Protein AF-A0A3D0EUX0-F1 (afdb_monomer_lite)

pLDDT: mean 91.21, std 4.75, range [62.69, 96.69]

Foldseek 3Di:
DVVVVVVVVVVVVVVVVVVVVVLVVVLVVLVVQLVVCCVPPNCPDPSNVVSVVVNVVSVVVDDDDPVVVVVVLVVLVVLLVLLVVLVVVLLCQQCVQLVHPPVVCVVQCVVCLLPLVSLVVVLVDPDSSNVRSVVCSVVNNVSSVVQVVSCVVVRHDSVVSVVVSVVVVVVVVVVVVVVVVVCVVCLVVQLVVLVVCCPVPDHSVVSSVD

Sequence (210 aa):
DEEALAAIQAANLEQLRQDSLARFSKIKDLNTKMLRALARGGATSPAYLKHQSEISDELLYIRFAAKHIESMCDSVKALVAEVRTQERNIMDLAVDKAGMPKSRFIKTFPGHEIDPEWIEREMEVRKPYVETLVRIAPDILECQKNLARIQADVGVPLTALREISKKMSTGEAKSRRAKREMTEANLRLVISIAKKYTNRGLQFLDLIQE

Radius of gyration: 26.51 Å; chains: 1; bounding box: 64×35×82 Å

Structure (mmCIF, N/CA/C/O backbone):
data_AF-A0A3D0EUX0-F1
#
_entry.id   AF-A0A3D0EUX0-F1
#
loop_
_atom_site.group_PDB
_atom_site.id
_atom_site.type_symbol
_atom_site.label_atom_id
_atom_site.label_alt_id
_atom_site.label_comp_id
_atom_site.label_asym_id
_atom_site.label_entity_id
_atom_site.label_seq_id
_atom_site.pdbx_PDB_ins_code
_atom_site.Cartn_x
_atom_site.Cartn_y
_atom_site.Cartn_z
_atom_site.occupancy
_atom_site.B_iso_or_equiv
_atom_site.auth_seq_id
_atom_site.auth_comp_id
_atom_site.auth_asym_id
_atom_site.auth_atom_id
_atom_site.pdbx_PDB_model_num
ATOM 1 N N . ASP A 1 1 ? 16.078 8.213 -46.240 1.00 62.69 1 ASP A N 1
ATOM 2 C CA . ASP A 1 1 ? 15.207 7.248 -45.535 1.00 62.69 1 ASP A CA 1
ATOM 3 C C . ASP A 1 1 ? 14.838 7.599 -44.090 1.00 62.69 1 ASP A C 1
ATOM 5 O O . ASP A 1 1 ? 14.232 6.770 -43.422 1.00 62.69 1 ASP A O 1
ATOM 9 N N . GLU A 1 2 ? 15.080 8.822 -43.598 1.00 71.31 2 GLU A N 1
ATOM 10 C CA . GLU A 1 2 ? 14.565 9.248 -42.279 1.00 71.31 2 GLU A CA 1
ATOM 11 C C . GLU A 1 2 ? 13.034 9.376 -42.247 1.00 71.31 2 GLU A C 1
ATOM 13 O O . GLU A 1 2 ? 12.413 8.973 -41.267 1.00 71.31 2 GLU A O 1
ATOM 18 N N . GLU A 1 3 ? 12.404 9.849 -43.329 1.00 77.31 3 GLU A N 1
ATOM 19 C CA . GLU A 1 3 ? 10.937 9.939 -43.423 1.00 77.31 3 GLU A CA 1
ATOM 20 C C . GLU A 1 3 ? 10.257 8.564 -43.373 1.00 77.31 3 GLU A C 1
ATOM 22 O O . GLU A 1 3 ? 9.237 8.400 -42.705 1.00 77.31 3 GLU A O 1
ATOM 27 N N . ALA A 1 4 ? 10.844 7.551 -44.018 1.00 78.31 4 ALA A N 1
ATOM 28 C CA . ALA A 1 4 ? 10.334 6.183 -43.972 1.00 78.31 4 ALA A CA 1
ATOM 29 C C . ALA A 1 4 ? 10.447 5.588 -42.557 1.00 78.31 4 ALA A C 1
ATOM 31 O O . ALA A 1 4 ? 9.516 4.940 -42.078 1.00 78.31 4 ALA A O 1
ATOM 32 N N . LEU A 1 5 ? 11.555 5.854 -41.855 1.00 79.06 5 LEU A N 1
ATOM 33 C CA . LEU A 1 5 ? 11.751 5.417 -40.472 1.00 79.06 5 LEU A CA 1
ATOM 34 C C . LEU A 1 5 ? 10.765 6.108 -39.512 1.00 79.06 5 LEU A C 1
ATOM 36 O O . LEU A 1 5 ? 10.181 5.450 -38.649 1.00 79.06 5 LEU A O 1
ATOM 40 N N . ALA A 1 6 ? 10.541 7.413 -39.692 1.00 82.88 6 ALA A N 1
ATOM 41 C CA . ALA A 1 6 ? 9.581 8.191 -38.912 1.00 82.88 6 ALA A CA 1
ATOM 42 C C . ALA A 1 6 ? 8.138 7.711 -39.137 1.00 82.88 6 ALA A C 1
ATOM 44 O O . ALA A 1 6 ? 7.380 7.558 -38.178 1.00 82.88 6 ALA A O 1
ATOM 45 N N . ALA A 1 7 ? 7.770 7.391 -40.381 1.00 82.75 7 ALA A N 1
ATOM 46 C CA . ALA A 1 7 ? 6.458 6.840 -40.713 1.00 82.75 7 ALA A CA 1
ATOM 47 C C . ALA A 1 7 ? 6.221 5.464 -40.063 1.00 82.75 7 ALA A C 1
ATOM 49 O O . ALA A 1 7 ? 5.149 5.222 -39.508 1.00 82.75 7 ALA A O 1
ATOM 50 N N . ILE A 1 8 ? 7.229 4.581 -40.057 1.00 84.12 8 ILE A N 1
ATOM 51 C CA . ILE A 1 8 ? 7.154 3.271 -39.385 1.00 84.12 8 ILE A CA 1
ATOM 52 C C . ILE A 1 8 ? 7.007 3.440 -37.866 1.00 84.12 8 ILE A C 1
ATOM 54 O O . ILE A 1 8 ? 6.197 2.755 -37.240 1.00 84.12 8 ILE A O 1
ATOM 58 N N . GLN A 1 9 ? 7.756 4.364 -37.257 1.00 83.06 9 GLN A N 1
ATOM 59 C CA . GLN A 1 9 ? 7.634 4.653 -35.825 1.00 83.06 9 GLN A CA 1
ATOM 60 C C . GLN A 1 9 ? 6.249 5.201 -35.465 1.00 83.06 9 GLN A C 1
ATOM 62 O O . GLN A 1 9 ? 5.662 4.757 -34.477 1.00 83.06 9 GLN A O 1
ATOM 67 N N . ALA A 1 10 ? 5.702 6.109 -36.276 1.00 86.06 10 ALA A N 1
ATOM 68 C CA . ALA A 1 10 ? 4.360 6.649 -36.083 1.00 86.06 10 ALA A CA 1
ATOM 69 C C . ALA A 1 10 ? 3.279 5.561 -36.206 1.00 86.06 10 ALA A C 1
ATOM 71 O O . ALA A 1 10 ? 2.385 5.489 -35.364 1.00 86.06 10 ALA A O 1
ATOM 72 N N . ALA A 1 11 ? 3.393 4.673 -37.199 1.00 86.06 11 ALA A N 1
ATOM 73 C CA . ALA A 1 11 ? 2.472 3.553 -37.382 1.00 86.06 11 ALA A CA 1
ATOM 74 C C . ALA A 1 11 ? 2.511 2.570 -36.199 1.00 86.06 11 ALA A C 1
ATOM 76 O O . ALA A 1 11 ? 1.463 2.192 -35.675 1.00 86.06 11 ALA A O 1
ATOM 77 N N . ASN A 1 12 ? 3.708 2.220 -35.717 1.00 86.75 12 ASN A N 1
ATOM 78 C CA . ASN A 1 12 ? 3.871 1.369 -34.535 1.00 86.75 12 ASN A CA 1
ATOM 79 C C . ASN A 1 12 ? 3.273 2.013 -33.277 1.00 86.75 12 ASN A C 1
ATOM 81 O O . ASN A 1 12 ? 2.657 1.327 -32.461 1.00 86.75 12 ASN A O 1
ATOM 85 N N . LEU A 1 13 ? 3.444 3.327 -33.107 1.00 85.69 13 LEU A N 1
ATOM 86 C CA . LEU A 1 13 ? 2.899 4.053 -31.962 1.00 85.69 13 LEU A CA 1
ATOM 87 C C . LEU A 1 13 ? 1.365 4.085 -31.992 1.00 85.69 13 LEU A C 1
ATOM 89 O O . LEU A 1 13 ? 0.731 3.876 -30.957 1.00 85.69 13 LEU A O 1
ATOM 93 N N . GLU A 1 14 ? 0.765 4.291 -33.165 1.00 88.25 14 GLU A N 1
ATOM 94 C CA . GLU A 1 14 ? -0.692 4.260 -33.312 1.00 88.25 14 GLU A CA 1
ATOM 95 C C . GLU A 1 14 ? -1.253 2.851 -33.084 1.00 88.25 14 GLU A C 1
ATOM 97 O O . GLU A 1 14 ? -2.267 2.705 -32.402 1.00 88.25 14 GLU A O 1
ATOM 102 N N . GLN A 1 15 ? -0.566 1.804 -33.552 1.00 88.31 15 GLN A N 1
ATOM 103 C CA . GLN A 1 15 ? -0.963 0.423 -33.272 1.00 88.31 15 GLN A CA 1
ATOM 104 C C . GLN A 1 15 ? -0.908 0.114 -31.768 1.00 88.31 15 GLN A C 1
ATOM 106 O O . GLN A 1 15 ? -1.885 -0.375 -31.200 1.00 88.31 15 GLN A O 1
ATOM 111 N N . LEU A 1 16 ? 0.180 0.491 -31.088 1.00 86.69 16 LEU A N 1
ATOM 112 C CA . LEU A 1 16 ? 0.292 0.353 -29.631 1.00 86.69 16 LEU A CA 1
ATOM 113 C C . LEU A 1 16 ? -0.815 1.114 -28.894 1.00 86.69 16 LEU A C 1
ATOM 115 O O . LEU A 1 16 ? -1.327 0.632 -27.879 1.00 86.69 16 LEU A O 1
ATOM 119 N N . ARG A 1 17 ? -1.202 2.294 -29.393 1.00 88.31 17 ARG A N 1
ATOM 120 C CA . ARG A 1 17 ? -2.302 3.086 -28.836 1.00 88.31 17 ARG A CA 1
ATOM 121 C C . ARG A 1 17 ? -3.632 2.346 -28.966 1.00 88.31 17 ARG A C 1
ATOM 123 O O . ARG A 1 17 ? -4.364 2.255 -27.981 1.00 88.31 17 ARG A O 1
ATOM 130 N N . GLN A 1 18 ? -3.934 1.803 -30.144 1.00 90.31 18 GLN A N 1
ATOM 131 C CA . GLN A 1 18 ? -5.163 1.048 -30.398 1.00 90.31 18 GLN A CA 1
ATOM 132 C C . GLN A 1 18 ? -5.241 -0.217 -29.537 1.00 90.31 18 GLN A C 1
ATOM 134 O O . GLN A 1 18 ? -6.248 -0.426 -28.857 1.00 90.31 18 GLN A O 1
ATOM 139 N N . ASP A 1 19 ? -4.158 -0.992 -29.475 1.00 88.62 19 ASP A N 1
ATOM 140 C CA . ASP A 1 19 ? -4.074 -2.200 -28.649 1.00 88.62 19 ASP A CA 1
ATOM 141 C C . ASP A 1 19 ? -4.254 -1.877 -27.159 1.00 88.62 19 ASP A C 1
ATOM 143 O O . ASP A 1 19 ? -4.990 -2.561 -26.440 1.00 88.62 19 ASP A O 1
ATOM 147 N N . SER A 1 20 ? -3.628 -0.793 -26.690 1.00 87.69 20 SER A N 1
ATOM 148 C CA . SER A 1 20 ? -3.764 -0.334 -25.304 1.00 87.69 20 SER A CA 1
ATOM 149 C C . SER A 1 20 ? -5.204 0.072 -24.989 1.00 87.69 20 SER A C 1
ATOM 151 O O . SER A 1 20 ? -5.745 -0.330 -23.959 1.00 87.69 20 SER A O 1
ATOM 153 N N . LEU A 1 21 ? -5.859 0.828 -25.877 1.00 90.44 21 LEU A N 1
ATOM 154 C CA . LEU A 1 21 ? -7.253 1.249 -25.699 1.00 90.44 21 LEU A CA 1
ATOM 155 C C . LEU A 1 21 ? -8.221 0.061 -25.683 1.00 90.44 21 LEU A C 1
ATOM 157 O O . LEU A 1 21 ? -9.114 0.018 -24.833 1.00 90.44 21 LEU A O 1
ATOM 161 N N . ALA A 1 22 ? -8.025 -0.919 -26.567 1.00 91.50 22 ALA A N 1
ATOM 162 C CA . ALA A 1 22 ? -8.828 -2.139 -26.590 1.00 91.50 22 ALA A CA 1
ATOM 163 C C . ALA A 1 22 ? -8.713 -2.909 -25.264 1.00 91.50 22 ALA A C 1
ATOM 165 O O . ALA A 1 22 ? -9.725 -3.324 -24.687 1.00 91.50 22 ALA A O 1
ATOM 166 N N . ARG A 1 23 ? -7.494 -3.026 -24.721 1.00 91.38 23 ARG A N 1
ATOM 167 C CA . ARG A 1 23 ? -7.259 -3.637 -23.404 1.00 91.38 23 ARG A CA 1
ATOM 168 C C . ARG A 1 23 ? -7.906 -2.848 -22.275 1.00 91.38 23 ARG A C 1
ATOM 170 O O . ARG A 1 23 ? -8.585 -3.446 -21.446 1.00 91.38 23 ARG A O 1
ATOM 177 N N . PHE A 1 24 ? -7.779 -1.521 -22.256 1.00 92.38 24 PHE A N 1
ATOM 178 C CA . PHE A 1 24 ? -8.447 -0.694 -21.245 1.00 92.38 24 PHE A CA 1
ATOM 179 C C . PHE A 1 24 ? -9.974 -0.818 -21.299 1.00 92.38 24 PHE A C 1
ATOM 181 O O . PHE A 1 24 ? -10.613 -0.857 -20.247 1.00 92.38 24 PHE A O 1
ATOM 188 N N . SER A 1 25 ? -10.563 -0.948 -22.492 1.00 94.19 25 SER A N 1
ATOM 189 C CA . SER A 1 25 ? -11.996 -1.232 -22.637 1.00 94.19 25 SER A CA 1
ATOM 190 C C . SER A 1 25 ? -12.361 -2.573 -21.997 1.00 94.19 25 SER A C 1
ATOM 192 O O . SER A 1 25 ? -13.286 -2.640 -21.188 1.00 94.19 25 SER A O 1
ATOM 194 N N . LYS A 1 26 ? -11.587 -3.628 -22.277 1.00 94.25 26 LYS A N 1
ATOM 195 C CA . LYS A 1 26 ? -11.795 -4.952 -21.674 1.00 94.25 26 LYS A CA 1
ATOM 196 C C . LYS A 1 26 ? -11.645 -4.918 -20.150 1.00 94.25 26 LYS A C 1
ATOM 198 O O . LYS A 1 26 ? -12.486 -5.468 -19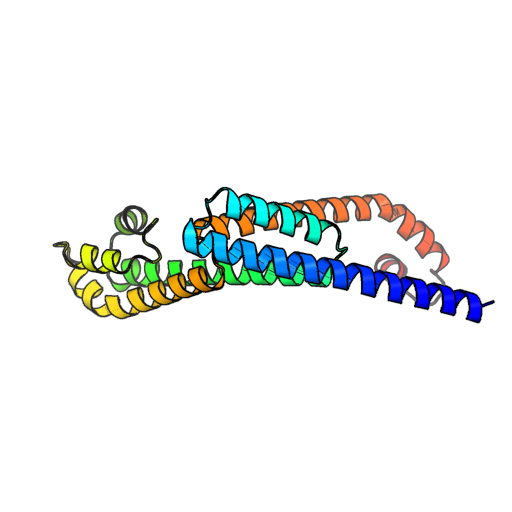.440 1.00 94.25 26 LYS A O 1
ATOM 203 N N . ILE A 1 27 ? -10.619 -4.233 -19.641 1.00 94.75 27 ILE A N 1
ATOM 204 C CA . ILE A 1 27 ? -10.397 -4.034 -18.202 1.00 94.75 27 ILE A CA 1
ATOM 205 C C . ILE A 1 27 ? -11.594 -3.310 -17.574 1.00 94.75 27 ILE A C 1
ATOM 207 O O . ILE A 1 27 ? -12.060 -3.716 -16.513 1.00 94.75 27 ILE A O 1
ATOM 211 N N . LYS A 1 28 ? -12.141 -2.279 -18.228 1.00 94.94 28 LYS A N 1
ATOM 212 C CA . LYS A 1 28 ? -13.322 -1.546 -17.746 1.00 94.94 28 LYS A CA 1
ATOM 213 C C . LYS A 1 28 ? -14.560 -2.444 -17.642 1.00 94.94 28 LYS A C 1
ATOM 215 O O . LYS A 1 28 ? -15.279 -2.385 -16.638 1.00 94.94 28 LYS A O 1
ATOM 220 N N . ASP A 1 29 ? -14.791 -3.302 -18.632 1.00 95.25 29 ASP A N 1
ATOM 221 C CA . ASP A 1 29 ? -15.912 -4.246 -18.625 1.00 95.25 29 ASP A CA 1
ATOM 222 C C . ASP A 1 29 ? -15.761 -5.300 -17.523 1.00 95.25 29 ASP A C 1
ATOM 224 O O . ASP A 1 29 ? -16.713 -5.585 -16.787 1.00 95.25 29 ASP A O 1
ATOM 228 N N . LEU A 1 30 ? -14.554 -5.852 -17.371 1.00 94.81 30 LEU A N 1
ATOM 229 C CA . LEU A 1 30 ? -14.226 -6.791 -16.301 1.00 94.81 30 LEU A CA 1
ATOM 230 C C . LEU A 1 30 ? -14.365 -6.142 -14.922 1.00 94.81 30 LEU A C 1
ATOM 232 O O . LEU A 1 30 ? -14.970 -6.739 -14.036 1.00 94.81 30 LEU A O 1
ATOM 236 N N . ASN A 1 31 ? -13.898 -4.903 -14.752 1.00 92.75 31 ASN A N 1
ATOM 237 C CA . ASN A 1 31 ? -14.023 -4.159 -13.500 1.00 92.75 31 ASN A CA 1
ATOM 238 C C . ASN A 1 31 ? -15.495 -3.925 -13.137 1.00 92.75 31 ASN A C 1
ATOM 240 O O . ASN A 1 31 ? -15.906 -4.130 -12.000 1.00 92.75 31 ASN A O 1
ATOM 244 N N . THR A 1 32 ? -16.334 -3.596 -14.121 1.00 94.31 32 THR A N 1
ATOM 245 C CA . THR A 1 32 ? -17.781 -3.445 -13.903 1.00 94.31 32 THR A CA 1
ATOM 246 C C . THR A 1 32 ? -18.419 -4.756 -13.426 1.00 94.31 32 THR A C 1
ATOM 248 O O . THR A 1 32 ? -19.263 -4.751 -12.527 1.00 94.31 32 THR A O 1
ATOM 251 N N . LYS A 1 33 ? -18.013 -5.903 -13.991 1.00 93.44 33 LYS A N 1
ATOM 252 C CA . LYS A 1 33 ? -18.467 -7.231 -13.538 1.00 93.44 33 LYS A CA 1
ATOM 253 C C . LYS A 1 33 ? -17.932 -7.570 -12.145 1.00 93.44 33 LYS A C 1
ATOM 255 O O . LYS A 1 33 ? -18.691 -8.075 -11.319 1.00 93.44 33 LYS A O 1
ATOM 260 N N . MET A 1 34 ? -16.673 -7.238 -11.868 1.00 91.44 34 MET A N 1
ATOM 261 C CA . MET A 1 34 ? -16.025 -7.432 -10.572 1.00 91.44 34 MET A CA 1
ATOM 262 C C . MET A 1 34 ? -16.740 -6.648 -9.465 1.00 91.44 34 MET A C 1
ATOM 264 O O . MET A 1 34 ? -17.071 -7.229 -8.436 1.00 91.44 34 MET A O 1
ATOM 268 N N . LEU A 1 35 ? -17.081 -5.375 -9.695 1.00 88.19 35 LEU A N 1
ATOM 269 C CA . LEU A 1 35 ? -17.834 -4.549 -8.741 1.00 88.19 35 LEU A CA 1
ATOM 270 C C . LEU A 1 35 ? -19.247 -5.096 -8.479 1.00 88.19 35 LEU A C 1
ATOM 272 O O . LEU A 1 35 ? -19.716 -5.100 -7.342 1.00 88.19 35 LEU A O 1
ATOM 276 N N . ARG A 1 36 ? -19.926 -5.629 -9.504 1.00 90.12 36 ARG A N 1
ATOM 277 C CA . ARG A 1 36 ? -21.226 -6.304 -9.322 1.00 90.12 36 ARG A CA 1
ATOM 278 C C . ARG A 1 36 ? -21.099 -7.596 -8.512 1.00 90.12 36 ARG A C 1
ATOM 280 O O . ARG A 1 36 ? -21.990 -7.900 -7.723 1.00 90.12 36 ARG A O 1
ATOM 287 N N . ALA A 1 37 ? -20.024 -8.358 -8.711 1.00 89.12 37 ALA A N 1
ATOM 288 C CA . ALA A 1 37 ? -19.742 -9.557 -7.925 1.00 89.12 37 ALA A CA 1
ATOM 289 C C . ALA A 1 37 ? -19.423 -9.205 -6.463 1.00 89.12 37 ALA A C 1
ATOM 291 O O . ALA A 1 37 ? -19.953 -9.850 -5.558 1.00 89.12 37 ALA A O 1
ATOM 292 N N . LEU A 1 38 ? -18.657 -8.131 -6.239 1.00 85.50 38 LEU A N 1
ATOM 293 C CA . LEU A 1 38 ? -18.354 -7.591 -4.913 1.00 85.50 38 LEU A CA 1
ATOM 294 C C . LEU A 1 38 ? -19.636 -7.232 -4.150 1.00 85.50 38 LEU A C 1
ATOM 296 O O . LEU A 1 38 ? -19.802 -7.653 -3.010 1.00 85.50 38 LEU A O 1
ATOM 300 N N . ALA A 1 39 ? -20.575 -6.538 -4.798 1.00 84.88 39 ALA A N 1
ATOM 301 C CA . ALA A 1 39 ? -21.843 -6.144 -4.181 1.00 84.88 39 ALA A CA 1
ATOM 302 C C . ALA A 1 39 ? -22.761 -7.331 -3.822 1.00 84.88 39 ALA A C 1
ATOM 304 O O . ALA A 1 39 ? -23.579 -7.214 -2.915 1.00 84.88 39 ALA A O 1
ATOM 305 N N . ARG A 1 40 ? -22.659 -8.466 -4.531 1.00 86.06 40 ARG A N 1
ATOM 306 C CA . ARG A 1 40 ? -23.529 -9.642 -4.317 1.00 86.06 40 ARG A CA 1
ATOM 307 C C . ARG A 1 40 ? -22.952 -10.672 -3.353 1.00 86.06 40 ARG A C 1
ATOM 309 O O . ARG A 1 40 ? -23.705 -11.277 -2.603 1.00 86.06 40 ARG A O 1
ATOM 316 N N . GLY A 1 41 ? -21.649 -10.931 -3.441 1.00 77.38 41 GLY A N 1
ATOM 317 C CA . GLY A 1 41 ? -20.996 -12.050 -2.753 1.00 77.38 41 GLY A CA 1
ATOM 318 C C . GLY A 1 41 ? -19.717 -11.673 -2.012 1.00 77.38 41 GLY A C 1
ATOM 319 O O . GLY A 1 41 ? -19.025 -12.562 -1.522 1.00 77.38 41 GLY A O 1
ATOM 320 N N . GLY A 1 42 ? -19.379 -10.383 -1.945 1.00 78.56 42 GLY A N 1
ATOM 321 C CA . GLY A 1 42 ? -18.173 -9.898 -1.286 1.00 78.56 42 GLY A CA 1
ATOM 322 C C . GLY A 1 42 ? -16.874 -10.241 -2.024 1.00 78.56 42 GLY A C 1
ATOM 323 O O . GLY A 1 42 ? -16.857 -10.859 -3.096 1.00 78.56 42 GLY A O 1
ATOM 324 N N . ALA A 1 43 ? -15.762 -9.824 -1.415 1.00 74.81 43 ALA A N 1
ATOM 325 C CA . ALA A 1 43 ? -14.410 -9.930 -1.971 1.00 74.81 43 ALA A CA 1
ATOM 326 C C . ALA A 1 43 ? -13.850 -11.368 -1.997 1.00 74.81 43 ALA A C 1
ATOM 328 O O . ALA A 1 43 ? -12.783 -11.608 -2.552 1.00 74.81 43 ALA A O 1
ATOM 329 N N . THR A 1 44 ? -14.553 -12.333 -1.401 1.00 79.31 44 THR A N 1
ATOM 330 C CA . THR A 1 44 ? -14.165 -13.754 -1.372 1.00 79.31 44 THR A CA 1
ATOM 331 C C . THR A 1 44 ? -14.960 -14.608 -2.357 1.00 79.31 44 THR A C 1
ATOM 333 O O . THR A 1 44 ? -14.695 -15.803 -2.486 1.00 79.31 44 THR A O 1
ATOM 336 N N . SER A 1 45 ? -15.931 -14.025 -3.070 1.00 87.75 45 SER A N 1
ATOM 337 C CA . SER A 1 45 ? -16.743 -14.783 -4.020 1.00 87.75 45 SER A CA 1
ATOM 338 C C . SER A 1 45 ? -15.897 -15.316 -5.190 1.00 87.75 45 SER A C 1
ATOM 340 O O . SER A 1 45 ? -15.050 -14.589 -5.722 1.00 87.75 45 SER A O 1
ATOM 342 N N . PRO A 1 46 ? -16.147 -16.550 -5.675 1.00 91.19 46 PRO A N 1
ATOM 343 C CA . PRO A 1 46 ? -15.418 -17.103 -6.819 1.00 91.19 46 PRO A CA 1
ATOM 344 C C . PRO A 1 46 ? -15.511 -16.227 -8.075 1.00 91.19 46 PRO A C 1
ATOM 346 O O . PRO A 1 46 ? -14.551 -16.119 -8.832 1.00 91.19 46 PRO A O 1
ATOM 349 N N . ALA A 1 47 ? -16.653 -15.561 -8.281 1.00 90.62 47 ALA A N 1
ATOM 350 C CA . ALA A 1 47 ? -16.850 -14.632 -9.391 1.00 90.62 47 ALA A CA 1
ATOM 351 C C . ALA A 1 47 ? -15.963 -13.380 -9.272 1.00 90.62 47 ALA A C 1
ATOM 353 O O . ALA A 1 47 ? -15.390 -12.948 -10.270 1.00 90.62 47 ALA A O 1
ATOM 354 N N . TYR A 1 48 ? -15.818 -12.823 -8.063 1.00 89.00 48 TYR A N 1
ATOM 355 C CA . TYR A 1 48 ? -14.918 -11.698 -7.812 1.00 89.00 48 TYR A CA 1
ATOM 356 C C . TYR A 1 48 ? -13.462 -12.091 -8.075 1.00 89.00 48 TYR A C 1
ATOM 358 O O . TYR A 1 48 ? -12.788 -11.426 -8.856 1.00 89.00 48 TYR A O 1
ATOM 366 N N . LEU A 1 49 ? -13.008 -13.213 -7.504 1.00 89.12 49 LEU A N 1
ATOM 367 C CA . LEU A 1 49 ? -11.635 -13.704 -7.674 1.00 89.12 49 LEU A CA 1
ATOM 368 C C . LEU A 1 49 ? -11.311 -14.021 -9.139 1.00 89.12 49 LEU A C 1
ATOM 370 O O . LEU A 1 49 ? -10.221 -13.707 -9.614 1.00 89.12 49 LEU A O 1
ATOM 374 N N . LYS A 1 50 ? -12.273 -14.584 -9.882 1.00 93.88 50 LYS A N 1
ATOM 375 C CA . LYS A 1 50 ? -12.127 -14.830 -11.320 1.00 93.88 50 LYS A CA 1
ATOM 376 C C . LYS A 1 50 ? -11.898 -13.528 -12.089 1.00 93.88 50 LYS A C 1
ATOM 378 O O . LYS A 1 50 ? -10.917 -13.424 -12.817 1.00 93.88 50 LYS A O 1
ATOM 383 N N . HIS A 1 51 ? -12.767 -12.532 -11.915 1.00 93.12 51 HIS A N 1
ATOM 384 C CA . HIS A 1 51 ? -12.620 -11.256 -12.620 1.00 93.12 51 HIS A CA 1
ATOM 385 C C . HIS A 1 51 ? -11.382 -10.475 -12.171 1.00 93.12 51 HIS A C 1
ATOM 387 O O . HIS A 1 51 ? -10.736 -9.845 -13.000 1.00 93.12 51 HIS A O 1
ATOM 393 N N . GLN A 1 52 ? -11.006 -10.560 -10.893 1.00 90.62 52 GLN A N 1
ATOM 394 C CA . GLN A 1 52 ? -9.757 -9.996 -10.390 1.00 90.62 52 GLN A CA 1
ATOM 395 C C . GLN A 1 52 ? -8.542 -10.614 -11.099 1.00 90.62 52 GLN A C 1
ATOM 397 O O . GLN A 1 52 ? -7.641 -9.877 -11.502 1.00 90.62 52 GLN A O 1
ATOM 402 N N . SER A 1 53 ? -8.523 -11.939 -11.285 1.00 93.06 53 SER A N 1
ATOM 403 C CA . SER A 1 53 ? -7.458 -12.624 -12.029 1.00 93.06 53 SER A CA 1
ATOM 404 C C . SER A 1 53 ? -7.424 -12.175 -13.489 1.00 93.06 53 SER A C 1
ATOM 406 O O . SER A 1 53 ? -6.373 -11.769 -13.966 1.00 93.06 53 SER A O 1
ATOM 408 N N . GLU A 1 54 ? -8.575 -12.147 -14.168 1.00 94.38 54 GLU A N 1
ATOM 409 C CA . GLU A 1 54 ? -8.674 -11.719 -15.573 1.00 94.38 54 GLU A CA 1
ATOM 410 C C . GLU A 1 54 ? -8.194 -10.268 -15.772 1.00 94.38 54 GLU A C 1
ATOM 412 O O . GLU A 1 54 ? -7.497 -9.970 -16.739 1.00 94.38 54 GLU A O 1
ATOM 417 N N . ILE A 1 55 ? -8.528 -9.356 -14.849 1.00 93.62 55 ILE A N 1
ATOM 418 C CA . ILE A 1 55 ? -8.020 -7.974 -14.868 1.00 93.62 55 ILE A CA 1
ATOM 419 C C . ILE A 1 55 ? -6.509 -7.947 -14.642 1.00 93.62 55 ILE A C 1
ATOM 421 O O . ILE A 1 55 ? -5.803 -7.207 -15.327 1.00 93.62 55 ILE A O 1
ATOM 425 N N . SER A 1 56 ? -6.012 -8.732 -13.685 1.00 91.88 56 SER A N 1
ATOM 426 C CA . SER A 1 56 ? -4.580 -8.793 -13.379 1.00 91.88 56 SER A CA 1
ATOM 427 C C . SER A 1 56 ? -3.784 -9.278 -14.590 1.00 91.88 56 SER A C 1
ATOM 429 O O . SER A 1 56 ? -2.764 -8.679 -14.923 1.00 91.88 56 SER A O 1
ATOM 431 N N . ASP A 1 57 ? -4.287 -10.291 -15.294 1.00 91.81 57 ASP A N 1
ATOM 432 C CA . ASP A 1 57 ? -3.664 -10.821 -16.504 1.00 91.81 57 ASP A CA 1
ATOM 433 C C . ASP A 1 57 ? -3.615 -9.766 -17.616 1.00 91.81 57 ASP A C 1
ATOM 435 O O . ASP A 1 57 ? -2.567 -9.566 -18.227 1.00 91.81 57 ASP A O 1
ATOM 439 N N . GLU A 1 58 ? -4.702 -9.018 -17.840 1.00 91.94 58 GLU A N 1
ATOM 440 C CA . GLU A 1 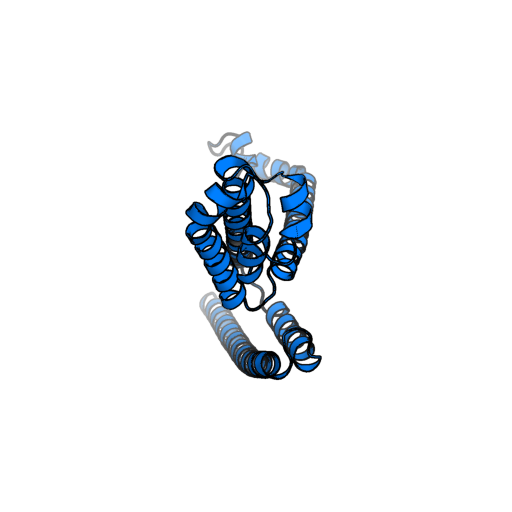58 ? -4.716 -7.922 -18.820 1.00 91.94 58 GLU A CA 1
ATOM 441 C C . GLU A 1 58 ? -3.748 -6.787 -18.462 1.00 91.94 58 GLU A C 1
ATOM 443 O O . GLU A 1 58 ? -3.085 -6.240 -19.347 1.00 91.94 58 GLU A O 1
ATOM 448 N N . LEU A 1 59 ? -3.623 -6.449 -17.175 1.00 89.50 59 LEU A N 1
ATOM 449 C CA . LEU A 1 59 ? -2.677 -5.434 -16.705 1.00 89.50 59 LEU A CA 1
ATOM 450 C C . LEU A 1 59 ? -1.218 -5.869 -16.891 1.00 89.50 59 LEU A C 1
ATOM 452 O O . LEU A 1 59 ? -0.378 -5.021 -17.187 1.00 89.50 59 LEU A O 1
ATOM 456 N N . LEU A 1 60 ? -0.905 -7.164 -16.772 1.00 87.56 60 LEU A N 1
ATOM 457 C CA . LEU A 1 60 ? 0.455 -7.688 -16.965 1.00 87.56 60 LEU A CA 1
ATOM 458 C C . LEU A 1 60 ? 0.949 -7.585 -18.414 1.00 87.56 60 LEU A C 1
ATOM 460 O O . LEU A 1 60 ? 2.158 -7.536 -18.642 1.00 87.56 60 LEU A O 1
ATOM 464 N N . TYR A 1 61 ? 0.044 -7.506 -19.392 1.00 86.38 61 TYR A N 1
ATOM 465 C CA . TYR A 1 61 ? 0.421 -7.233 -20.782 1.00 86.38 61 TYR A CA 1
ATOM 466 C C . TYR A 1 61 ? 0.851 -5.782 -21.013 1.00 86.38 61 TYR A C 1
ATOM 468 O O . TYR A 1 61 ? 1.536 -5.494 -21.997 1.00 86.38 61 TYR A O 1
ATOM 476 N N . ILE A 1 62 ? 0.455 -4.859 -20.136 1.00 85.81 62 ILE A N 1
ATOM 477 C CA . ILE A 1 62 ? 0.798 -3.448 -20.266 1.00 85.81 62 ILE A CA 1
ATOM 478 C C . ILE A 1 62 ? 2.174 -3.222 -19.640 1.00 85.81 62 ILE A C 1
ATOM 480 O O . ILE A 1 62 ? 2.381 -3.367 -18.435 1.00 85.81 62 ILE A O 1
ATOM 484 N N . ARG A 1 63 ? 3.140 -2.807 -20.463 1.00 85.56 63 ARG A N 1
ATOM 485 C CA . ARG A 1 63 ? 4.468 -2.421 -19.981 1.00 85.56 63 ARG A CA 1
ATOM 486 C C . ARG A 1 63 ? 4.429 -1.004 -19.415 1.00 85.56 63 ARG A C 1
ATOM 488 O O . ARG A 1 63 ? 4.692 -0.033 -20.120 1.00 85.56 63 ARG A O 1
ATOM 495 N N . PHE A 1 64 ? 4.121 -0.886 -18.129 1.00 86.56 64 PHE A N 1
ATOM 496 C CA . PHE A 1 64 ? 4.161 0.399 -17.436 1.00 86.56 64 PHE A CA 1
ATOM 497 C C . PHE A 1 64 ? 5.588 0.954 -17.347 1.00 86.56 64 PHE A C 1
ATOM 499 O O . PHE A 1 64 ? 6.555 0.220 -17.122 1.00 86.56 64 PHE A O 1
ATOM 506 N N . ALA A 1 65 ? 5.719 2.276 -17.482 1.00 89.44 65 ALA A N 1
ATOM 507 C CA . ALA A 1 65 ? 6.968 2.955 -17.164 1.00 89.44 65 ALA A CA 1
ATOM 508 C C . ALA A 1 65 ? 7.261 2.829 -15.661 1.00 89.44 65 ALA A C 1
ATOM 510 O O . ALA A 1 65 ? 6.348 2.929 -14.838 1.00 89.44 65 ALA A O 1
ATOM 511 N N . ALA A 1 66 ? 8.538 2.669 -15.297 1.00 88.38 66 ALA A N 1
ATOM 512 C CA . ALA A 1 66 ? 8.959 2.462 -13.908 1.00 88.38 66 ALA A CA 1
ATOM 513 C C . ALA A 1 66 ? 8.409 3.534 -12.951 1.00 88.38 66 ALA A C 1
ATOM 515 O O . ALA A 1 66 ? 7.884 3.199 -11.896 1.00 88.38 66 ALA A O 1
ATOM 516 N N . LYS A 1 67 ? 8.409 4.804 -13.379 1.00 90.81 67 LYS A N 1
ATOM 517 C CA . LYS A 1 67 ? 7.870 5.933 -12.607 1.00 90.81 67 LYS A CA 1
ATOM 518 C C . LYS A 1 67 ? 6.391 5.762 -12.231 1.00 90.81 67 LYS A C 1
ATOM 520 O O . LYS A 1 67 ? 5.983 6.167 -11.148 1.00 90.81 67 LYS A O 1
ATOM 525 N N . HIS A 1 68 ? 5.581 5.168 -13.110 1.00 91.00 68 HIS A N 1
ATOM 526 C CA . HIS A 1 68 ? 4.169 4.911 -12.814 1.00 91.00 68 HIS A CA 1
ATOM 527 C C . HIS A 1 68 ? 4.009 3.770 -11.810 1.00 91.00 68 HIS A C 1
ATOM 529 O O . HIS A 1 68 ? 3.209 3.895 -10.889 1.00 91.00 68 HIS A O 1
ATOM 535 N N . ILE A 1 69 ? 4.805 2.704 -11.942 1.00 90.06 69 ILE A N 1
ATOM 536 C CA . ILE A 1 69 ? 4.815 1.591 -10.983 1.00 90.06 69 ILE A CA 1
ATOM 537 C C . ILE A 1 69 ? 5.207 2.104 -9.592 1.00 90.06 69 ILE A C 1
ATOM 539 O O . ILE A 1 69 ? 4.498 1.848 -8.626 1.00 90.06 69 ILE A O 1
ATOM 543 N N . GLU A 1 70 ? 6.289 2.880 -9.502 1.00 90.62 70 GLU A N 1
ATOM 544 C CA . GLU A 1 70 ? 6.762 3.486 -8.251 1.00 90.62 70 GLU A CA 1
ATOM 545 C C . GLU A 1 70 ? 5.683 4.378 -7.618 1.00 90.62 70 GLU A C 1
ATOM 547 O O . GLU A 1 70 ? 5.346 4.198 -6.451 1.00 90.62 70 GLU A O 1
ATOM 552 N N . SER A 1 71 ? 5.047 5.254 -8.404 1.00 94.12 71 SER A N 1
ATOM 553 C CA . SER A 1 71 ? 3.961 6.118 -7.922 1.00 94.12 71 SER A CA 1
ATOM 554 C C . SER A 1 71 ? 2.746 5.337 -7.406 1.00 94.12 71 SER A C 1
ATOM 556 O O . SER A 1 71 ? 2.138 5.731 -6.406 1.00 94.12 71 SER A O 1
ATOM 558 N N . MET A 1 72 ? 2.367 4.243 -8.074 1.00 91.56 72 MET A N 1
ATOM 559 C CA . MET A 1 72 ? 1.282 3.371 -7.613 1.00 91.56 72 MET A CA 1
ATOM 560 C C . MET A 1 72 ? 1.659 2.681 -6.299 1.00 91.56 72 MET A C 1
ATOM 562 O O . MET A 1 72 ? 0.857 2.655 -5.364 1.00 91.56 72 MET A O 1
ATOM 566 N N . CYS A 1 73 ? 2.889 2.174 -6.194 1.00 92.19 73 CYS A N 1
ATOM 567 C CA . CYS A 1 73 ? 3.378 1.561 -4.967 1.00 92.19 73 CYS A CA 1
ATOM 568 C C . CYS A 1 73 ? 3.418 2.551 -3.798 1.00 92.19 73 CYS A C 1
ATOM 570 O O . CYS A 1 73 ? 3.016 2.210 -2.684 1.00 92.19 73 CYS A O 1
ATOM 572 N N . ASP A 1 74 ? 3.871 3.779 -4.036 1.00 94.00 74 ASP A N 1
ATOM 573 C CA . ASP A 1 74 ? 3.952 4.811 -3.003 1.00 94.00 74 ASP A CA 1
ATOM 574 C C . ASP A 1 74 ? 2.565 5.245 -2.522 1.00 94.00 74 ASP A C 1
ATOM 576 O O . ASP A 1 74 ? 2.373 5.448 -1.324 1.00 94.00 74 ASP A O 1
ATOM 580 N N . SER A 1 75 ? 1.568 5.255 -3.410 1.00 93.88 75 SER A N 1
ATOM 581 C CA . SER A 1 75 ? 0.166 5.478 -3.034 1.00 93.88 75 SER A CA 1
ATOM 582 C C . SER A 1 75 ? -0.335 4.399 -2.064 1.00 93.88 75 SER A C 1
ATOM 584 O O . SER A 1 75 ? -0.926 4.708 -1.029 1.00 93.88 75 SER A O 1
ATOM 586 N N . VAL A 1 76 ? -0.033 3.123 -2.334 1.00 92.88 76 VAL A N 1
ATOM 587 C CA . VAL A 1 76 ? -0.383 2.014 -1.426 1.00 92.88 76 VAL A CA 1
ATOM 588 C C . VAL A 1 76 ? 0.364 2.128 -0.092 1.00 92.88 76 VAL A C 1
ATOM 590 O O . VAL A 1 76 ? -0.226 1.898 0.965 1.00 92.88 76 VAL A O 1
ATOM 593 N N . LYS A 1 77 ? 1.650 2.507 -0.100 1.00 94.31 77 LYS A N 1
ATOM 594 C CA . LYS A 1 77 ? 2.422 2.734 1.137 1.00 94.31 77 LYS A CA 1
ATOM 595 C C . LYS A 1 77 ? 1.838 3.874 1.965 1.00 94.31 77 LYS A C 1
ATOM 597 O O . LYS A 1 77 ? 1.752 3.725 3.181 1.00 94.31 77 LYS A O 1
ATOM 602 N N . ALA A 1 78 ? 1.422 4.966 1.325 1.00 95.69 78 ALA A N 1
ATOM 603 C CA . ALA A 1 78 ? 0.810 6.109 1.992 1.00 95.69 78 ALA A CA 1
ATOM 604 C C . ALA A 1 78 ? -0.492 5.711 2.700 1.00 95.69 78 ALA A C 1
ATOM 606 O O . ALA A 1 78 ? -0.665 6.029 3.873 1.00 95.69 78 ALA A O 1
ATOM 607 N N . LEU A 1 79 ? -1.349 4.919 2.046 1.00 94.81 79 LEU A N 1
ATOM 608 C CA . LEU A 1 79 ? -2.570 4.390 2.665 1.00 94.81 79 LEU A CA 1
ATOM 609 C C . LEU A 1 79 ? -2.268 3.524 3.897 1.00 94.81 79 LEU A C 1
ATOM 611 O O . LEU A 1 79 ? -2.889 3.692 4.943 1.00 94.81 79 LEU A O 1
ATOM 615 N N . VAL A 1 80 ? -1.284 2.623 3.814 1.00 95.81 80 VAL A N 1
ATOM 616 C CA . VAL A 1 80 ? -0.887 1.791 4.968 1.00 95.81 80 VAL A CA 1
ATOM 617 C C . VAL A 1 80 ? -0.257 2.625 6.084 1.00 95.81 80 VAL A C 1
ATOM 619 O O . VAL A 1 80 ? -0.451 2.322 7.262 1.00 95.81 80 VAL A O 1
ATOM 622 N N . ALA A 1 81 ? 0.501 3.666 5.739 1.00 96.06 81 ALA A N 1
ATOM 623 C CA . ALA A 1 81 ? 1.062 4.593 6.712 1.00 96.06 81 ALA A CA 1
ATOM 624 C C . ALA A 1 81 ? -0.045 5.355 7.450 1.00 96.06 81 ALA A C 1
ATOM 626 O O . ALA A 1 81 ? 0.015 5.446 8.674 1.00 96.06 81 ALA A O 1
ATOM 627 N N . GLU A 1 82 ? -1.071 5.810 6.730 1.00 95.81 82 GLU A N 1
ATOM 628 C CA . GLU A 1 82 ? -2.236 6.480 7.306 1.00 95.81 82 GLU A CA 1
ATOM 629 C C . GLU A 1 82 ? -3.000 5.557 8.261 1.00 95.81 82 GLU A C 1
ATOM 631 O O . GLU A 1 82 ? -3.236 5.927 9.409 1.00 95.81 82 GLU A O 1
ATOM 636 N N . VAL A 1 83 ? -3.274 4.312 7.852 1.00 95.44 83 VAL A N 1
ATOM 637 C CA . VAL A 1 83 ? -3.895 3.294 8.722 1.00 95.44 83 VAL A CA 1
ATOM 638 C C . VAL A 1 83 ? -3.107 3.126 10.023 1.00 95.44 83 VAL A C 1
ATOM 640 O O . VAL A 1 83 ? -3.675 3.195 11.111 1.00 95.44 83 VAL A O 1
ATOM 643 N N . ARG A 1 84 ? -1.779 2.988 9.934 1.00 95.19 84 ARG A N 1
ATOM 644 C CA . ARG A 1 84 ? -0.918 2.868 11.121 1.00 95.19 84 ARG A CA 1
ATOM 645 C C . ARG A 1 84 ? -0.913 4.126 11.985 1.00 95.19 84 ARG A C 1
ATOM 647 O O . ARG A 1 84 ? -0.692 4.025 13.187 1.00 95.19 84 ARG A O 1
ATOM 654 N N . THR A 1 85 ? -1.060 5.305 11.391 1.00 96.56 85 THR A N 1
ATOM 655 C CA . THR A 1 85 ? -1.151 6.567 12.135 1.00 96.56 85 THR A CA 1
ATOM 656 C C . THR A 1 85 ? -2.446 6.623 12.932 1.00 96.56 85 THR A C 1
ATOM 658 O O . THR A 1 85 ? -2.388 6.890 14.127 1.00 96.56 85 THR A O 1
ATOM 661 N N . GLN A 1 86 ? -3.582 6.272 12.327 1.00 95.69 86 GLN A N 1
ATOM 662 C CA . GLN A 1 86 ? -4.865 6.205 13.033 1.00 95.69 86 GLN A CA 1
ATOM 663 C C . GLN A 1 86 ? -4.841 5.159 14.163 1.00 95.69 86 GLN A C 1
ATOM 665 O O . GLN A 1 86 ? -5.269 5.447 15.275 1.00 95.69 86 GLN A O 1
ATOM 670 N N . GLU A 1 87 ? -4.259 3.977 13.932 1.00 94.38 87 GLU A N 1
ATOM 671 C CA . GLU A 1 87 ? -4.081 2.951 14.975 1.00 94.38 87 GLU A CA 1
ATOM 672 C C . GLU A 1 87 ? -3.233 3.438 16.156 1.00 94.38 87 GLU A C 1
ATOM 674 O O . GLU A 1 87 ? -3.578 3.181 17.310 1.00 94.38 87 GLU A O 1
ATOM 679 N N . ARG A 1 88 ? -2.125 4.144 15.879 1.00 95.50 88 ARG A N 1
ATOM 680 C CA . ARG A 1 88 ? -1.290 4.742 16.930 1.00 95.50 88 ARG A CA 1
ATOM 681 C C . ARG A 1 88 ? -2.053 5.812 17.696 1.00 95.50 88 ARG A C 1
ATOM 683 O O . ARG A 1 88 ? -2.040 5.774 18.915 1.00 95.50 88 ARG A O 1
ATOM 690 N N . ASN A 1 89 ? -2.781 6.688 17.008 1.00 96.31 89 ASN A N 1
ATOM 691 C CA . ASN A 1 89 ? -3.593 7.708 17.666 1.00 96.31 89 ASN A CA 1
ATOM 692 C C . ASN A 1 89 ? -4.629 7.073 18.605 1.00 96.31 89 ASN A C 1
ATOM 694 O O . ASN A 1 89 ? -4.755 7.501 19.748 1.00 96.31 89 ASN A O 1
ATOM 698 N N . ILE A 1 90 ? -5.325 6.017 18.168 1.00 95.56 90 ILE A N 1
ATOM 699 C CA . ILE A 1 90 ? -6.275 5.286 19.021 1.00 95.56 90 ILE A CA 1
ATOM 700 C C . ILE A 1 90 ? -5.563 4.675 20.232 1.00 95.56 90 ILE A C 1
ATOM 702 O O . ILE A 1 90 ? -6.068 4.760 21.352 1.00 95.56 90 ILE A O 1
ATOM 706 N N . MET A 1 91 ? -4.388 4.081 20.022 1.00 95.19 91 MET A N 1
ATOM 707 C CA . MET A 1 91 ? -3.589 3.516 21.103 1.00 95.19 91 MET A CA 1
ATOM 708 C C . MET A 1 91 ? -3.151 4.586 22.112 1.00 95.19 91 MET A C 1
ATOM 710 O O . MET A 1 91 ? -3.316 4.367 23.308 1.00 95.19 91 MET A O 1
ATOM 714 N N . ASP A 1 92 ? -2.654 5.735 21.660 1.00 96.00 92 ASP A N 1
ATOM 715 C CA . ASP A 1 92 ? -2.204 6.837 22.519 1.00 96.00 92 ASP A CA 1
ATOM 716 C C . ASP A 1 92 ? -3.388 7.441 23.300 1.00 96.00 92 ASP A C 1
ATOM 718 O O . ASP A 1 92 ? -3.287 7.732 24.493 1.00 96.00 92 ASP A O 1
ATOM 722 N N . LEU A 1 93 ? -4.556 7.576 22.660 1.00 94.88 93 LEU A N 1
ATOM 723 C CA . LEU A 1 93 ? -5.793 8.001 23.320 1.00 94.88 93 LEU A CA 1
ATOM 724 C C . LEU A 1 93 ? -6.203 7.001 24.414 1.00 94.88 93 LEU A C 1
ATOM 726 O O . LEU A 1 93 ? -6.384 7.384 25.570 1.00 94.88 93 LEU A O 1
ATOM 730 N N . ALA A 1 94 ? -6.314 5.714 24.084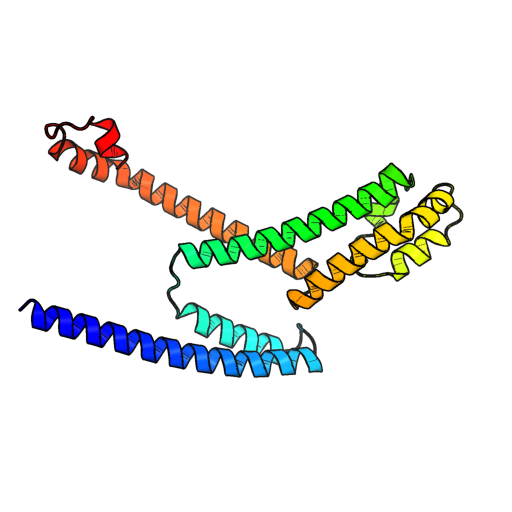 1.00 93.44 94 ALA A N 1
ATOM 731 C CA . ALA A 1 94 ? -6.793 4.702 25.021 1.00 93.44 94 ALA A CA 1
ATOM 732 C C . ALA A 1 94 ? -5.789 4.415 26.153 1.00 93.44 94 ALA A C 1
ATOM 734 O O . ALA A 1 94 ? -6.167 4.361 27.325 1.00 93.44 94 ALA A O 1
ATOM 735 N N . VAL A 1 95 ? -4.513 4.219 25.821 1.00 94.81 95 VAL A N 1
ATOM 736 C CA . VAL A 1 95 ? -3.476 3.778 26.764 1.00 94.81 95 VAL A CA 1
ATOM 737 C C . VAL A 1 95 ? -2.889 4.956 27.525 1.00 94.81 95 VAL A C 1
ATOM 739 O O . VAL A 1 95 ? -2.933 4.954 28.754 1.00 94.81 95 VAL A O 1
ATOM 742 N N . ASP A 1 96 ? -2.380 5.967 26.821 1.00 93.12 96 ASP A N 1
ATOM 743 C CA . ASP A 1 96 ? -1.610 7.035 27.459 1.00 93.12 96 ASP A CA 1
ATOM 744 C C . ASP A 1 96 ? -2.516 8.118 28.053 1.00 93.12 96 ASP A C 1
ATOM 746 O O . ASP A 1 96 ? -2.272 8.571 29.171 1.00 93.12 96 ASP A O 1
ATOM 750 N N . LYS A 1 97 ? -3.594 8.511 27.355 1.00 92.50 97 LYS A N 1
ATOM 751 C CA . LYS A 1 97 ? -4.517 9.541 27.869 1.00 92.50 97 LYS A CA 1
ATOM 752 C C . LYS A 1 97 ? -5.576 8.990 28.821 1.00 92.50 97 LYS A C 1
ATOM 754 O O . LYS A 1 97 ? -5.801 9.591 29.868 1.00 92.50 97 LYS A O 1
ATOM 759 N N . ALA A 1 98 ? -6.238 7.878 28.487 1.00 91.75 98 ALA A N 1
ATOM 760 C CA . ALA A 1 98 ? -7.246 7.284 29.374 1.00 91.75 98 ALA A CA 1
ATOM 761 C C . ALA A 1 98 ? -6.657 6.388 30.474 1.00 91.75 98 ALA A C 1
ATOM 763 O O . ALA A 1 98 ? -7.331 6.146 31.475 1.00 91.75 98 ALA A O 1
ATOM 764 N N . GLY A 1 99 ? -5.416 5.915 30.336 1.00 91.88 99 GLY A N 1
ATOM 765 C CA . GLY A 1 99 ? -4.796 5.017 31.312 1.00 91.88 99 GLY A CA 1
ATOM 766 C C . GLY A 1 99 ? -5.240 3.558 31.172 1.00 91.88 99 GLY A C 1
ATOM 767 O O . GLY A 1 99 ? -5.150 2.784 32.131 1.00 91.88 99 GLY A O 1
ATOM 768 N N . MET A 1 100 ? -5.750 3.151 30.003 1.00 92.56 100 MET A N 1
ATOM 769 C CA . MET A 1 100 ? -6.053 1.746 29.733 1.00 92.56 100 MET A CA 1
ATOM 770 C C . MET A 1 100 ? -4.754 0.920 29.753 1.00 92.56 100 MET A C 1
ATOM 772 O O . MET A 1 100 ? -3.783 1.272 29.085 1.00 92.56 100 MET A O 1
ATOM 776 N N . PRO A 1 101 ? -4.708 -0.238 30.437 1.00 94.31 101 PRO A N 1
ATOM 777 C CA . PRO A 1 101 ? -3.545 -1.112 30.365 1.00 94.31 101 PRO A CA 1
ATOM 778 C C . PRO A 1 101 ? -3.255 -1.552 28.924 1.00 94.31 101 PRO A C 1
ATOM 780 O O . PRO A 1 101 ? -4.100 -2.173 28.275 1.00 94.31 101 PRO A O 1
ATOM 783 N N . LYS A 1 102 ? -2.025 -1.326 28.450 1.00 94.00 102 LYS A N 1
ATOM 784 C CA . LYS A 1 102 ? -1.576 -1.712 27.099 1.00 94.00 102 LYS A CA 1
ATOM 785 C C . LYS A 1 102 ? -1.840 -3.186 26.761 1.00 94.00 102 LYS A C 1
ATOM 787 O O . LYS A 1 102 ? -2.169 -3.514 25.626 1.00 94.00 102 LYS A O 1
ATOM 792 N N . SER A 1 103 ? -1.740 -4.083 27.744 1.00 94.31 103 SER A N 1
ATOM 793 C CA . SER A 1 103 ? -2.044 -5.512 27.575 1.00 94.31 103 SER A CA 1
ATOM 794 C C . SER A 1 103 ? -3.510 -5.778 27.226 1.00 94.31 103 SER A C 1
ATOM 796 O O . SER A 1 103 ? -3.799 -6.677 26.438 1.00 94.31 103 SER A O 1
ATOM 798 N N . ARG A 1 104 ? -4.439 -4.989 27.779 1.00 92.38 104 ARG A N 1
ATOM 799 C CA . ARG A 1 104 ? -5.866 -5.072 27.462 1.00 92.38 104 ARG A CA 1
ATOM 800 C C . ARG A 1 104 ? -6.140 -4.540 26.062 1.00 92.38 104 ARG A C 1
ATOM 802 O O . ARG A 1 104 ? -6.832 -5.215 25.305 1.00 92.38 104 ARG A O 1
ATOM 809 N N . PHE A 1 105 ? -5.541 -3.405 25.705 1.00 93.81 105 PHE A N 1
ATOM 810 C CA . PHE A 1 105 ? -5.658 -2.833 24.364 1.00 93.81 105 PHE A CA 1
ATOM 811 C C . PHE A 1 105 ? -5.206 -3.829 23.286 1.00 93.81 105 PHE A C 1
ATOM 813 O O . PHE A 1 105 ? -5.979 -4.178 22.402 1.00 93.81 105 PHE A O 1
ATOM 820 N N . ILE A 1 106 ? -4.002 -4.399 23.422 1.00 93.31 106 ILE A N 1
ATOM 821 C CA . ILE A 1 106 ? -3.456 -5.384 22.466 1.00 93.31 106 ILE A CA 1
ATOM 822 C C . ILE A 1 106 ? -4.335 -6.641 22.356 1.00 93.31 106 ILE A C 1
ATOM 824 O O . ILE A 1 106 ? -4.363 -7.277 21.307 1.00 93.31 106 ILE A O 1
ATOM 828 N N . LYS A 1 107 ? -5.054 -7.014 23.419 1.00 93.25 107 LYS A N 1
ATOM 829 C CA . LYS A 1 107 ? -5.932 -8.190 23.417 1.00 93.25 107 LYS A CA 1
ATOM 830 C C . LYS A 1 107 ? -7.306 -7.922 22.795 1.00 93.25 107 LYS A C 1
ATOM 832 O O . LYS A 1 107 ? -7.921 -8.862 22.306 1.00 93.25 107 LYS A O 1
ATOM 837 N N . THR A 1 108 ? -7.804 -6.690 22.872 1.00 91.88 108 THR A N 1
ATOM 838 C CA . THR A 1 108 ? -9.208 -6.361 22.558 1.00 91.88 108 THR A CA 1
ATOM 839 C C . THR A 1 108 ? -9.380 -5.532 21.293 1.00 91.88 108 THR A C 1
ATOM 841 O O . THR A 1 108 ? -10.424 -5.632 20.670 1.00 91.88 108 THR A O 1
ATOM 844 N N . PHE A 1 109 ? -8.391 -4.721 20.913 1.00 91.94 109 PHE A N 1
ATOM 845 C CA . PHE A 1 109 ? -8.490 -3.820 19.766 1.00 91.94 109 PHE A CA 1
ATOM 846 C C . PHE A 1 109 ? -8.260 -4.500 18.400 1.00 91.94 109 PHE A C 1
ATOM 848 O O . PHE A 1 109 ? -8.996 -4.193 17.462 1.00 91.94 109 PHE A O 1
ATOM 855 N N . PRO A 1 110 ? -7.287 -5.424 18.223 1.00 90.94 110 PRO A N 1
ATOM 856 C CA . PRO A 1 110 ? -7.091 -6.078 16.928 1.00 90.94 110 PRO A CA 1
ATOM 857 C C . PRO A 1 110 ? -8.339 -6.847 16.471 1.00 90.94 110 PRO A C 1
ATOM 859 O O . PRO A 1 110 ? -8.865 -7.664 17.223 1.00 90.94 110 PRO A O 1
ATOM 862 N N . GLY A 1 111 ? -8.790 -6.614 15.235 1.00 87.50 111 GLY A N 1
ATOM 863 C CA . GLY A 1 111 ? -10.039 -7.161 14.691 1.00 87.50 111 GLY A CA 1
ATOM 864 C C . GLY A 1 111 ? -11.242 -6.223 14.836 1.00 87.50 111 GLY A C 1
ATOM 865 O O . GLY A 1 111 ? -12.264 -6.452 14.194 1.00 87.50 111 GLY A O 1
ATOM 866 N N . HIS A 1 112 ? -11.107 -5.158 15.629 1.00 91.69 112 HIS A N 1
ATOM 867 C CA . HIS A 1 112 ? -12.137 -4.156 15.896 1.00 91.69 112 HIS A CA 1
ATOM 868 C C . HIS A 1 112 ? -11.726 -2.750 15.418 1.00 91.69 112 HIS A C 1
ATOM 870 O O . HIS A 1 112 ? -12.240 -1.738 15.893 1.00 91.69 112 HIS A O 1
ATOM 876 N N . GLU A 1 113 ? -10.807 -2.658 14.450 1.00 89.62 113 GLU A N 1
ATOM 877 C CA . GLU A 1 113 ? -10.257 -1.377 13.979 1.00 89.62 113 GLU A CA 1
ATOM 878 C C . GLU A 1 113 ? -11.316 -0.423 13.396 1.00 89.62 113 GLU A C 1
ATOM 880 O O . GLU A 1 113 ? -11.139 0.792 13.422 1.00 89.62 113 GLU A O 1
ATOM 885 N N . ILE A 1 114 ? -12.415 -0.972 12.879 1.00 92.19 114 ILE A N 1
ATOM 886 C CA . ILE A 1 114 ? -13.537 -0.232 12.280 1.00 92.19 114 ILE A CA 1
ATOM 887 C C . ILE A 1 114 ? -14.852 -0.433 13.042 1.00 92.19 114 ILE 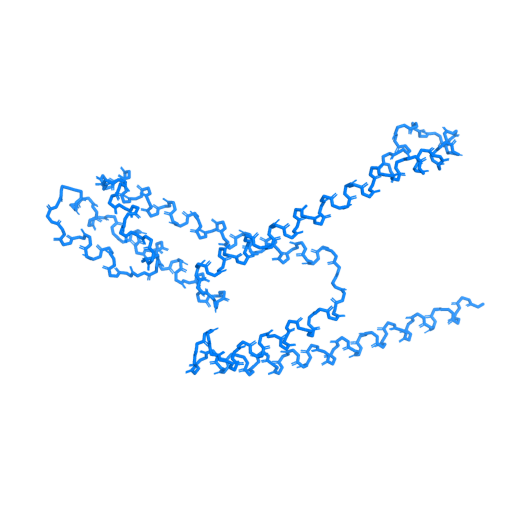A C 1
ATOM 889 O O . ILE A 1 114 ? -15.896 0.010 12.572 1.00 92.19 114 ILE A O 1
ATOM 893 N N . ASP A 1 115 ? -14.816 -1.158 14.161 1.00 91.94 115 ASP A N 1
ATOM 894 C CA . ASP A 1 115 ? -15.999 -1.538 14.927 1.00 91.94 115 ASP A CA 1
ATOM 895 C C . ASP A 1 115 ? -16.303 -0.467 15.992 1.00 91.94 115 ASP A C 1
ATOM 897 O O . ASP A 1 115 ? -15.587 -0.402 17.000 1.00 91.94 115 ASP A O 1
ATOM 901 N N . PRO A 1 116 ? -17.338 0.375 15.802 1.00 89.81 116 PRO A N 1
ATOM 902 C CA . PRO A 1 116 ? -17.688 1.406 16.775 1.00 89.81 116 PRO A CA 1
ATOM 903 C C . PRO A 1 116 ? -18.202 0.813 18.094 1.00 89.81 116 PRO A C 1
ATOM 905 O O . PRO A 1 116 ? -18.099 1.463 19.127 1.00 89.81 116 PRO A O 1
ATOM 908 N N . GLU A 1 117 ? -18.690 -0.431 18.108 1.00 92.12 117 GLU A N 1
ATOM 909 C CA . GLU A 1 117 ? -19.181 -1.067 19.335 1.00 92.12 117 GLU A CA 1
ATOM 910 C C . GLU A 1 117 ? -18.036 -1.460 20.276 1.00 92.12 117 GLU A C 1
ATOM 912 O O . GLU A 1 117 ? -18.252 -1.716 21.461 1.00 92.12 117 GLU A O 1
ATOM 917 N N . TRP A 1 118 ? -16.794 -1.534 19.783 1.00 94.12 118 TRP A N 1
ATOM 918 C CA . TRP A 1 118 ? -15.649 -1.863 20.631 1.00 94.12 118 TRP A CA 1
ATOM 919 C C . TRP A 1 118 ? -15.461 -0.846 21.757 1.00 94.12 118 TRP A C 1
ATOM 921 O O . TRP A 1 118 ? -15.286 -1.248 22.910 1.00 94.12 118 TRP A O 1
ATOM 931 N N . ILE A 1 119 ? -15.542 0.453 21.447 1.00 90.62 119 ILE A N 1
ATOM 932 C CA . ILE A 1 119 ? -15.380 1.495 22.464 1.00 90.62 119 ILE A CA 1
ATOM 933 C C . ILE A 1 119 ? -16.572 1.516 23.426 1.00 90.62 119 ILE A C 1
ATOM 935 O O . ILE A 1 119 ? -16.370 1.664 24.629 1.00 90.62 119 ILE A O 1
ATOM 939 N N . GLU A 1 120 ? -17.787 1.267 22.927 1.00 90.31 120 GLU A N 1
ATOM 940 C CA . GLU A 1 120 ? -18.997 1.161 23.749 1.00 90.31 120 GLU A CA 1
ATOM 941 C C . GLU A 1 120 ? -18.867 0.022 24.770 1.00 90.31 120 GLU A C 1
ATOM 943 O O . GLU A 1 120 ? -19.045 0.236 25.970 1.00 90.31 120 GLU A O 1
ATOM 948 N N . ARG A 1 121 ? -18.425 -1.164 24.329 1.00 91.31 121 ARG A N 1
ATOM 949 C CA . ARG A 1 121 ? -18.168 -2.311 25.216 1.00 91.31 121 ARG A CA 1
ATOM 950 C C . ARG A 1 121 ? -17.073 -2.030 26.245 1.00 91.31 121 ARG A C 1
ATOM 952 O O . ARG A 1 121 ? -17.176 -2.486 27.383 1.00 91.31 121 ARG A O 1
ATOM 959 N N . GLU A 1 122 ? -16.024 -1.293 25.882 1.00 90.50 122 GLU A N 1
ATOM 960 C CA . GLU A 1 122 ? -14.956 -0.925 26.822 1.00 90.50 122 GLU A CA 1
ATOM 961 C C . GLU A 1 122 ? -15.398 0.143 27.840 1.00 90.50 122 GLU A C 1
ATOM 963 O O . GLU A 1 122 ? -14.880 0.166 28.960 1.00 90.50 122 GLU A O 1
ATOM 968 N N . MET A 1 123 ? -16.395 0.967 27.509 1.00 88.56 123 MET A N 1
ATOM 969 C CA . MET A 1 123 ? -16.996 1.939 28.430 1.00 88.56 123 MET A CA 1
ATOM 970 C C . MET A 1 123 ? -17.920 1.298 29.478 1.00 88.56 123 MET A C 1
ATOM 972 O O . MET A 1 123 ? -18.119 1.869 30.546 1.00 88.56 123 MET A O 1
ATOM 976 N N . GLU A 1 124 ? -18.458 0.102 29.237 1.00 89.94 124 GLU A N 1
ATOM 977 C CA . GLU A 1 124 ? -19.302 -0.607 30.218 1.00 89.94 124 GLU A CA 1
ATOM 978 C C . GLU A 1 124 ? -18.494 -1.310 31.325 1.00 89.94 124 GLU A C 1
ATOM 980 O O . GLU A 1 124 ? -19.030 -1.788 32.333 1.00 89.94 124 GLU A O 1
ATOM 985 N N . VAL A 1 125 ? -17.174 -1.387 31.166 1.00 88.31 125 VAL A N 1
ATOM 986 C CA . VAL A 1 125 ? -16.301 -2.114 32.082 1.00 88.31 125 VAL A CA 1
ATOM 987 C C . VAL A 1 125 ? -16.128 -1.314 33.376 1.00 88.31 125 VAL A C 1
ATOM 989 O O . VAL A 1 125 ? -15.751 -0.150 33.374 1.00 88.31 125 VAL A O 1
ATOM 992 N N . ARG A 1 126 ? -16.294 -1.946 34.542 1.00 81.50 126 ARG A N 1
ATOM 993 C CA . ARG A 1 126 ? -16.022 -1.290 35.838 1.00 81.50 126 ARG A CA 1
ATOM 994 C C . ARG A 1 126 ? -14.517 -1.194 36.121 1.00 81.50 126 ARG A C 1
ATOM 996 O O . ARG A 1 126 ? -13.977 -1.965 36.919 1.00 81.50 126 ARG A O 1
ATOM 1003 N N . LYS A 1 127 ? -13.817 -0.288 35.430 1.00 87.81 127 LYS A N 1
ATOM 1004 C CA . LYS A 1 127 ? -12.379 -0.018 35.608 1.00 87.81 127 LYS A CA 1
ATOM 1005 C C . LYS A 1 127 ? -12.093 1.484 35.754 1.00 87.81 127 LYS A C 1
ATOM 1007 O O . LYS A 1 127 ? -12.840 2.286 35.210 1.00 87.81 127 LYS A O 1
ATOM 1012 N N . PRO A 1 128 ? -10.991 1.874 36.428 1.00 86.88 128 PRO A N 1
ATOM 1013 C CA . PRO A 1 128 ? -10.686 3.286 36.694 1.00 86.88 128 PRO A CA 1
ATOM 1014 C C . PRO A 1 128 ? -10.481 4.152 35.443 1.00 86.88 128 PRO A C 1
ATOM 1016 O O . PRO A 1 128 ? -10.801 5.331 35.466 1.00 86.88 128 PRO A O 1
ATOM 1019 N N . TYR A 1 129 ? -9.979 3.577 34.344 1.00 89.50 129 TYR A N 1
ATOM 1020 C CA . TYR A 1 129 ? -9.723 4.317 33.101 1.00 89.50 129 TYR A CA 1
ATOM 1021 C C . TYR A 1 129 ? -11.001 4.718 32.348 1.00 89.50 129 TYR A C 1
ATOM 1023 O O . TYR A 1 129 ? -10.941 5.545 31.442 1.00 89.50 129 TYR A O 1
ATOM 1031 N N . VAL A 1 130 ? -12.158 4.140 32.691 1.00 90.56 130 VAL A N 1
ATOM 1032 C CA . VAL A 1 130 ? -13.401 4.330 31.932 1.00 90.56 130 VAL A CA 1
ATOM 1033 C C . VAL A 1 130 ? -13.937 5.753 32.029 1.00 90.56 130 VAL A C 1
ATOM 1035 O O . VAL A 1 130 ? -14.435 6.269 31.036 1.00 90.56 130 VAL A O 1
ATOM 1038 N N . GLU A 1 131 ? -13.781 6.429 33.169 1.00 89.62 131 GLU A N 1
ATOM 1039 C CA . GLU A 1 131 ? -14.239 7.817 33.305 1.00 89.62 131 GLU A CA 1
ATOM 1040 C C . GLU A 1 131 ? -13.546 8.741 32.291 1.00 89.62 131 GLU A C 1
ATOM 1042 O O . GLU A 1 131 ? -14.194 9.542 31.617 1.00 89.62 131 GLU A O 1
ATOM 1047 N N . THR A 1 132 ? -12.228 8.594 32.142 1.00 90.81 132 THR A N 1
ATOM 1048 C CA . THR A 1 132 ? -11.451 9.344 31.152 1.00 90.81 132 THR A CA 1
ATOM 1049 C C . THR A 1 132 ? -11.743 8.853 29.737 1.00 90.81 132 THR A C 1
ATOM 1051 O O . THR A 1 132 ? -11.864 9.673 28.829 1.00 90.81 132 THR A O 1
ATOM 1054 N N . LEU A 1 133 ? -11.917 7.538 29.551 1.00 91.50 133 LEU A N 1
ATOM 1055 C CA . LEU A 1 133 ? -12.235 6.923 28.261 1.00 91.50 133 LEU A CA 1
ATOM 1056 C C . LEU A 1 133 ? -13.535 7.476 27.667 1.00 91.50 133 LEU A C 1
ATOM 1058 O O . LEU A 1 133 ? -13.559 7.811 26.491 1.00 91.50 133 LEU A O 1
ATOM 1062 N N . VAL A 1 134 ? -14.580 7.653 28.482 1.00 92.44 134 VAL A N 1
ATOM 1063 C CA . VAL A 1 134 ? -15.867 8.236 28.059 1.00 92.44 134 VAL A CA 1
ATOM 1064 C C . VAL A 1 134 ? -15.681 9.642 27.477 1.00 92.44 134 VAL A C 1
ATOM 1066 O O . VAL A 1 134 ? -16.338 9.995 26.501 1.00 92.44 134 VAL A O 1
ATOM 1069 N N . ARG A 1 135 ? -14.764 10.445 28.038 1.00 92.44 135 ARG A N 1
ATOM 1070 C CA . ARG A 1 135 ? -14.502 11.819 27.572 1.00 92.44 135 ARG A CA 1
ATOM 1071 C C . ARG A 1 135 ? -13.775 11.855 26.226 1.00 92.44 135 ARG A C 1
ATOM 1073 O O . ARG A 1 135 ? -14.027 12.761 25.443 1.00 92.44 135 ARG A O 1
ATOM 1080 N N . ILE A 1 136 ? -12.895 10.886 25.967 1.00 93.44 136 ILE A N 1
ATOM 1081 C CA . ILE A 1 136 ? -12.093 10.794 24.731 1.00 93.44 136 ILE A CA 1
ATOM 1082 C C . ILE A 1 136 ? -12.688 9.841 23.682 1.00 93.44 136 ILE A C 1
ATOM 1084 O O . ILE A 1 136 ? -12.174 9.747 22.570 1.00 93.44 136 ILE A O 1
ATOM 1088 N N . ALA A 1 137 ? -13.759 9.118 24.018 1.00 93.25 137 ALA A N 1
ATOM 1089 C CA . ALA A 1 137 ? -14.438 8.193 23.117 1.00 93.25 137 ALA A CA 1
ATOM 1090 C C . ALA A 1 137 ? -14.840 8.831 21.770 1.00 93.25 137 ALA A C 1
ATOM 1092 O O . ALA A 1 137 ? -14.666 8.162 20.750 1.00 93.25 137 ALA A O 1
ATOM 1093 N N . PRO A 1 138 ? -15.297 10.103 21.702 1.00 94.69 138 PRO A N 1
ATOM 1094 C CA . PRO A 1 138 ? -15.575 10.757 20.423 1.00 94.69 138 PRO A CA 1
ATOM 1095 C C . PRO A 1 138 ? -14.358 10.817 19.487 1.00 94.69 138 PRO A C 1
ATOM 1097 O O . PRO A 1 138 ? -14.502 10.537 18.298 1.00 94.69 138 PRO A O 1
ATOM 1100 N N . ASP A 1 139 ? -13.164 11.096 20.022 1.00 95.06 139 ASP A N 1
ATOM 1101 C CA . ASP A 1 139 ? -11.917 11.174 19.245 1.00 95.06 139 ASP A CA 1
ATOM 1102 C C . ASP A 1 139 ? -11.510 9.790 18.708 1.00 95.06 139 ASP A C 1
ATOM 1104 O O . ASP A 1 139 ? -11.058 9.642 17.570 1.00 95.06 139 ASP A O 1
ATOM 1108 N N . ILE A 1 140 ? -11.707 8.742 19.518 1.00 94.56 140 ILE A N 1
ATOM 1109 C CA . ILE A 1 140 ? -11.466 7.350 19.112 1.00 94.56 140 ILE A CA 1
ATOM 1110 C C . ILE A 1 140 ? -12.435 6.947 17.995 1.00 94.56 140 ILE A C 1
ATOM 1112 O O . ILE A 1 140 ? -12.007 6.377 16.989 1.00 94.56 140 ILE A O 1
ATOM 1116 N N . LEU A 1 141 ? -13.721 7.280 18.134 1.00 94.88 141 LEU A N 1
ATOM 1117 C CA . LEU A 1 141 ? -14.735 7.022 17.111 1.00 94.88 141 LEU A CA 1
ATOM 1118 C C . LEU A 1 141 ? -14.423 7.759 15.806 1.00 94.88 141 LEU A C 1
ATOM 1120 O O . LEU A 1 141 ? -14.659 7.218 14.727 1.00 94.88 141 LEU A O 1
ATOM 1124 N N . GLU A 1 142 ? -13.883 8.976 15.870 1.00 95.56 142 GLU A N 1
ATOM 1125 C CA . GLU A 1 142 ? -13.424 9.701 14.683 1.00 95.56 142 GLU A CA 1
ATOM 1126 C C . GLU A 1 142 ? -12.272 8.967 13.980 1.00 95.56 142 GLU A C 1
ATOM 1128 O O . GLU A 1 142 ? -12.315 8.767 12.763 1.00 95.56 142 GLU A O 1
ATOM 1133 N N . CYS A 1 143 ? -11.291 8.467 14.736 1.00 95.44 143 CYS A N 1
ATOM 1134 C CA . CYS A 1 143 ? -10.208 7.652 14.182 1.00 95.44 143 CYS A CA 1
ATOM 1135 C C . CYS A 1 143 ? -10.736 6.353 13.539 1.00 95.44 143 CYS A C 1
ATOM 1137 O O . CYS A 1 143 ? -10.336 6.004 12.426 1.00 95.44 143 CYS A O 1
ATOM 1139 N N . GLN A 1 144 ? -11.679 5.658 14.187 1.00 95.31 144 GLN A N 1
ATOM 1140 C CA . GLN A 1 144 ? -12.316 4.456 13.630 1.00 95.31 144 GLN A CA 1
ATOM 1141 C C . GLN A 1 144 ? -13.130 4.767 12.363 1.00 95.31 144 GLN A C 1
ATOM 1143 O O . GLN A 1 144 ? -13.078 4.008 11.394 1.00 95.31 144 GLN A O 1
ATOM 1148 N N . LYS A 1 145 ? -13.825 5.911 12.305 1.00 95.19 145 LYS A N 1
ATOM 1149 C CA . LYS A 1 145 ? -14.508 6.384 11.086 1.00 95.19 145 LYS A CA 1
ATOM 1150 C C . LYS A 1 145 ? -13.520 6.656 9.953 1.00 95.19 145 LYS A C 1
ATOM 1152 O O . LYS A 1 145 ? -13.792 6.285 8.811 1.00 95.19 145 LYS A O 1
ATOM 1157 N N . ASN A 1 146 ? -12.365 7.252 10.251 1.00 95.25 146 ASN A N 1
ATOM 1158 C CA . ASN A 1 146 ? -11.305 7.460 9.263 1.00 95.25 146 ASN A CA 1
ATOM 1159 C C . ASN A 1 146 ? -10.773 6.127 8.719 1.00 95.25 146 ASN A C 1
ATOM 1161 O O . ASN A 1 146 ? -10.620 5.985 7.505 1.00 95.25 146 ASN A O 1
ATOM 1165 N N . LEU A 1 147 ? -10.563 5.134 9.587 1.00 95.12 147 LEU A N 1
ATOM 1166 C CA . LEU A 1 147 ? -10.181 3.774 9.193 1.00 95.12 147 LEU A CA 1
ATOM 1167 C C . LEU A 1 147 ? -11.253 3.096 8.325 1.00 95.12 147 LEU A C 1
ATOM 1169 O O . LEU A 1 147 ? -10.924 2.504 7.295 1.00 95.12 147 LEU A O 1
ATOM 1173 N N . ALA A 1 148 ? -12.530 3.230 8.688 1.00 94.06 148 ALA A N 1
ATOM 1174 C CA . ALA A 1 148 ? -13.650 2.703 7.911 1.00 94.06 148 ALA A CA 1
ATOM 1175 C C . ALA A 1 148 ? -13.745 3.356 6.522 1.00 94.06 148 ALA A C 1
ATOM 1177 O O . ALA A 1 148 ? -13.966 2.658 5.532 1.00 94.06 148 ALA A O 1
ATOM 1178 N N . ARG A 1 149 ? -13.508 4.672 6.429 1.00 94.12 149 ARG A N 1
ATOM 1179 C CA . ARG A 1 149 ? -13.431 5.394 5.151 1.00 94.12 149 ARG A CA 1
ATOM 1180 C C . ARG A 1 149 ? -12.293 4.867 4.281 1.00 94.12 149 ARG A C 1
ATOM 1182 O O . ARG A 1 149 ? -12.537 4.533 3.130 1.00 94.12 149 ARG A O 1
ATOM 1189 N N . ILE A 1 150 ? -11.086 4.717 4.833 1.00 93.38 150 ILE A N 1
ATOM 1190 C CA . ILE A 1 150 ? -9.946 4.156 4.088 1.00 93.38 150 ILE A CA 1
ATOM 1191 C C . ILE A 1 150 ? -10.291 2.760 3.558 1.00 93.38 150 ILE A C 1
ATOM 1193 O O . ILE A 1 150 ? -10.028 2.456 2.397 1.00 93.38 150 ILE A O 1
ATOM 1197 N N . GLN A 1 151 ? -10.913 1.909 4.378 1.00 91.38 151 GLN A N 1
ATOM 1198 C CA . GLN A 1 151 ? -11.330 0.580 3.937 1.00 91.38 151 GLN A CA 1
ATOM 1199 C C . GLN A 1 151 ? -12.355 0.637 2.793 1.00 91.38 151 GLN A C 1
ATOM 1201 O O . GLN A 1 151 ? -12.251 -0.139 1.842 1.00 91.38 151 GLN A O 1
ATOM 1206 N N . ALA A 1 152 ? -13.332 1.544 2.874 1.00 88.56 152 ALA A N 1
ATOM 1207 C CA . ALA A 1 152 ? -14.348 1.729 1.842 1.00 88.56 152 ALA A CA 1
ATOM 1208 C C . ALA A 1 152 ? -13.746 2.237 0.522 1.00 88.56 152 ALA A C 1
ATOM 1210 O O . ALA A 1 152 ? -14.069 1.695 -0.534 1.00 88.56 152 ALA A O 1
ATOM 1211 N N . ASP A 1 153 ? -12.833 3.208 0.590 1.00 88.06 153 ASP A N 1
ATOM 1212 C CA . ASP A 1 153 ? -12.173 3.796 -0.581 1.00 88.06 153 ASP A CA 1
ATOM 1213 C C . ASP A 1 153 ? -11.277 2.779 -1.303 1.00 88.06 153 ASP A C 1
ATOM 1215 O O . ASP A 1 153 ? -11.230 2.739 -2.533 1.00 88.06 153 ASP A O 1
ATOM 1219 N N . VAL A 1 154 ? -10.572 1.928 -0.549 1.00 88.38 154 VAL A N 1
ATOM 1220 C CA . VAL A 1 154 ? -9.693 0.893 -1.119 1.00 88.38 154 VAL A CA 1
ATOM 1221 C C . VAL A 1 154 ? -10.489 -0.337 -1.580 1.00 88.38 154 VAL A C 1
ATOM 1223 O O . VAL A 1 154 ? -10.069 -1.039 -2.500 1.00 88.38 154 VAL A O 1
ATOM 1226 N N . GLY A 1 155 ? -11.636 -0.621 -0.959 1.00 84.00 155 GLY A N 1
ATOM 1227 C CA . GLY A 1 155 ? -12.505 -1.744 -1.322 1.00 84.00 155 GLY A CA 1
ATOM 1228 C C . GLY A 1 155 ? -11.996 -3.121 -0.876 1.00 84.00 155 GLY A C 1
ATOM 1229 O O . GLY A 1 155 ? -12.509 -4.142 -1.334 1.00 84.00 155 GLY A O 1
ATOM 1230 N N . VAL A 1 156 ? -11.000 -3.176 0.016 1.00 85.25 156 VAL A N 1
ATOM 1231 C CA . VAL A 1 156 ? -10.489 -4.418 0.624 1.00 85.25 156 VAL A CA 1
ATOM 1232 C C . VAL A 1 156 ? -10.307 -4.237 2.132 1.00 85.25 156 VAL A C 1
ATOM 1234 O O . VAL A 1 156 ? -10.034 -3.118 2.568 1.00 85.25 156 VAL A O 1
ATOM 1237 N N . PRO A 1 157 ? -10.400 -5.310 2.941 1.00 89.12 157 PRO A N 1
ATOM 1238 C CA . PRO A 1 157 ? -10.159 -5.229 4.380 1.00 89.12 157 PRO A CA 1
ATOM 1239 C C . PRO A 1 157 ? -8.790 -4.628 4.725 1.00 89.12 157 PRO A C 1
ATOM 1241 O O . PRO A 1 157 ? -7.802 -4.896 4.035 1.00 89.12 157 PRO A O 1
ATOM 1244 N N . LEU A 1 158 ? -8.695 -3.887 5.835 1.00 90.88 158 LEU A N 1
ATOM 1245 C CA . LEU A 1 158 ? -7.428 -3.281 6.281 1.00 90.88 158 LEU A CA 1
ATOM 1246 C C . LEU A 1 158 ? -6.307 -4.319 6.465 1.00 90.88 158 LEU A C 1
ATOM 1248 O O . LEU A 1 158 ? -5.147 -4.059 6.144 1.00 90.88 158 LEU A O 1
ATOM 1252 N N . THR A 1 159 ? -6.649 -5.527 6.915 1.00 90.06 159 THR A N 1
ATOM 1253 C CA . THR A 1 159 ? -5.717 -6.661 7.015 1.00 90.06 159 THR A CA 1
ATOM 1254 C C . THR A 1 159 ? -5.149 -7.055 5.650 1.00 90.06 159 THR A C 1
ATOM 1256 O O . THR A 1 159 ? -3.931 -7.153 5.498 1.00 90.06 159 THR A O 1
ATOM 1259 N N . ALA A 1 160 ? -6.007 -7.191 4.637 1.00 89.25 160 ALA A N 1
ATOM 1260 C CA . ALA A 1 160 ? -5.605 -7.488 3.266 1.00 89.25 160 ALA A CA 1
ATOM 1261 C C . ALA A 1 160 ? -4.745 -6.361 2.671 1.00 89.25 160 ALA A C 1
ATOM 1263 O O . ALA A 1 160 ? -3.731 -6.634 2.032 1.00 89.25 160 ALA A O 1
ATOM 1264 N N . LEU A 1 161 ? -5.081 -5.095 2.939 1.00 92.06 161 LEU A N 1
ATOM 1265 C CA . LEU A 1 161 ? -4.274 -3.945 2.519 1.00 92.06 161 LEU A CA 1
ATOM 1266 C C . LEU A 1 161 ? -2.846 -4.005 3.099 1.00 92.06 161 LEU A C 1
ATOM 1268 O O . LEU A 1 161 ? -1.867 -3.817 2.367 1.00 92.06 161 LEU A O 1
ATOM 1272 N N . ARG A 1 162 ? -2.700 -4.333 4.392 1.00 92.25 162 ARG A N 1
ATOM 1273 C CA . ARG A 1 162 ? -1.384 -4.534 5.033 1.00 92.25 162 ARG A CA 1
ATOM 1274 C C . ARG A 1 162 ? -0.611 -5.685 4.373 1.00 92.25 162 ARG A C 1
ATOM 1276 O O . ARG A 1 162 ? 0.593 -5.557 4.137 1.00 92.25 162 ARG A O 1
ATOM 1283 N N . GLU A 1 163 ? -1.277 -6.791 4.042 1.00 92.38 163 GLU A N 1
ATOM 1284 C CA . GLU A 1 163 ? -0.651 -7.925 3.348 1.00 92.38 163 GLU A CA 1
ATOM 1285 C C . GLU A 1 163 ? -0.187 -7.578 1.929 1.00 92.38 163 GLU A C 1
ATOM 1287 O O . GLU A 1 163 ? 0.934 -7.932 1.547 1.00 92.38 163 GLU A O 1
ATOM 1292 N N . ILE A 1 164 ? -1.011 -6.862 1.160 1.00 92.00 164 ILE A N 1
ATOM 1293 C CA . ILE A 1 164 ? -0.677 -6.390 -0.190 1.00 92.00 164 ILE A CA 1
ATOM 1294 C C . ILE A 1 164 ? 0.567 -5.499 -0.131 1.00 92.00 164 ILE A C 1
ATOM 1296 O O . ILE A 1 164 ? 1.542 -5.755 -0.839 1.00 92.00 164 ILE A O 1
ATOM 1300 N N . SER A 1 165 ? 0.584 -4.519 0.777 1.00 94.88 165 SER A N 1
ATOM 1301 C CA . SER A 1 165 ? 1.729 -3.623 0.978 1.00 94.88 165 SER A CA 1
ATOM 1302 C C . SER A 1 165 ? 3.010 -4.379 1.356 1.00 94.88 165 SER A C 1
ATOM 1304 O O . SER A 1 165 ? 4.097 -4.079 0.849 1.00 94.88 165 SER A O 1
ATOM 1306 N N . LYS A 1 166 ? 2.899 -5.427 2.185 1.00 94.81 166 LYS A N 1
ATOM 1307 C CA . LYS A 1 166 ? 4.033 -6.283 2.567 1.00 94.81 166 LYS A CA 1
ATOM 1308 C C . LYS A 1 166 ? 4.594 -7.070 1.376 1.00 94.81 166 LYS A C 1
ATOM 1310 O O . LYS A 1 166 ? 5.814 -7.094 1.179 1.00 94.81 166 LYS A O 1
ATOM 1315 N N . LYS A 1 167 ? 3.723 -7.706 0.583 1.00 93.75 167 LYS A N 1
ATOM 1316 C CA . LYS A 1 167 ? 4.112 -8.444 -0.634 1.00 93.75 167 LYS A CA 1
ATOM 1317 C C . LYS A 1 167 ? 4.787 -7.512 -1.641 1.00 93.75 167 LYS A C 1
ATOM 1319 O O . LYS A 1 167 ? 5.873 -7.821 -2.127 1.00 93.75 167 LYS A O 1
ATOM 1324 N N . MET A 1 168 ? 4.194 -6.344 -1.870 1.00 94.62 168 MET A N 1
ATOM 1325 C CA . MET A 1 168 ? 4.731 -5.295 -2.736 1.00 94.62 168 MET A CA 1
ATOM 1326 C C . MET A 1 168 ? 6.121 -4.830 -2.283 1.00 94.62 168 MET A C 1
ATOM 1328 O O . MET A 1 168 ? 7.060 -4.855 -3.073 1.00 94.62 168 MET A O 1
ATOM 1332 N N . SER A 1 169 ? 6.291 -4.510 -0.996 1.00 93.31 169 SER A N 1
ATOM 1333 C CA . SER A 1 169 ? 7.581 -4.070 -0.436 1.00 93.31 169 SER A CA 1
ATOM 1334 C C . SER A 1 169 ? 8.682 -5.123 -0.604 1.00 93.31 169 SER A C 1
ATOM 1336 O O . SER A 1 169 ? 9.839 -4.798 -0.868 1.00 93.31 169 SER A O 1
ATOM 1338 N N . THR A 1 170 ? 8.325 -6.405 -0.495 1.00 94.81 170 THR A N 1
ATOM 1339 C CA . THR A 1 170 ? 9.259 -7.515 -0.736 1.00 94.81 170 THR A CA 1
ATOM 1340 C C . THR A 1 170 ? 9.646 -7.604 -2.216 1.00 94.81 170 THR A C 1
ATOM 1342 O O . THR A 1 170 ? 10.822 -7.792 -2.534 1.00 94.81 170 THR A O 1
ATOM 1345 N N . GLY A 1 171 ? 8.682 -7.428 -3.125 1.00 92.69 171 GLY A N 1
ATOM 1346 C CA . GLY A 1 171 ? 8.925 -7.370 -4.568 1.00 92.69 171 GLY A CA 1
ATOM 1347 C C . GLY A 1 171 ? 9.850 -6.217 -4.965 1.00 92.69 171 GLY A C 1
ATOM 1348 O O . GLY A 1 171 ? 10.828 -6.432 -5.682 1.00 92.69 171 GLY A O 1
ATOM 1349 N N . GLU A 1 172 ? 9.607 -5.018 -4.433 1.00 91.81 172 GLU A N 1
ATOM 1350 C CA . GLU A 1 172 ? 10.471 -3.851 -4.646 1.00 91.81 172 GLU A CA 1
ATOM 1351 C C . GLU A 1 172 ? 11.895 -4.090 -4.145 1.00 91.81 172 GLU A C 1
ATOM 1353 O O . GLU A 1 172 ? 12.860 -3.811 -4.859 1.00 91.81 172 GLU A O 1
ATOM 1358 N N . ALA A 1 173 ? 12.044 -4.634 -2.933 1.00 93.31 173 ALA A N 1
ATOM 1359 C CA . ALA A 1 173 ? 13.352 -4.931 -2.362 1.00 93.31 173 ALA A CA 1
ATOM 1360 C C . ALA A 1 173 ? 14.120 -5.953 -3.214 1.00 93.31 173 ALA A C 1
ATOM 1362 O O . ALA A 1 173 ? 15.315 -5.776 -3.461 1.00 93.31 173 ALA A O 1
ATOM 1363 N N . LYS A 1 174 ? 13.431 -6.989 -3.714 1.00 95.12 174 LYS A N 1
ATOM 1364 C CA . LYS A 1 174 ? 14.013 -7.991 -4.618 1.00 95.12 174 LYS A CA 1
ATOM 1365 C C . LYS A 1 174 ? 14.463 -7.363 -5.939 1.00 95.12 174 LYS A C 1
ATOM 1367 O O . LYS A 1 174 ? 15.588 -7.607 -6.366 1.00 95.12 174 LYS A O 1
ATOM 1372 N N . SER A 1 175 ? 13.621 -6.531 -6.553 1.00 91.81 175 SER A N 1
ATOM 1373 C CA . SER A 1 175 ? 13.944 -5.820 -7.797 1.00 91.81 175 SER A CA 1
ATOM 1374 C C . SER A 1 175 ? 15.147 -4.888 -7.621 1.00 91.81 175 SER A C 1
ATOM 1376 O O . SER A 1 175 ? 16.105 -4.939 -8.392 1.00 91.81 175 SER A O 1
ATOM 1378 N N . ARG A 1 176 ? 15.159 -4.098 -6.539 1.00 92.50 176 ARG A N 1
ATOM 1379 C CA . ARG A 1 176 ? 16.263 -3.187 -6.209 1.00 92.50 176 ARG A CA 1
ATOM 1380 C C . ARG A 1 176 ? 17.575 -3.934 -5.989 1.00 92.50 176 ARG A C 1
ATOM 1382 O O . ARG A 1 176 ? 18.611 -3.480 -6.466 1.00 92.50 176 ARG A O 1
ATOM 1389 N N . ARG A 1 177 ? 17.531 -5.076 -5.294 1.00 95.69 177 ARG A N 1
ATOM 1390 C CA . ARG A 1 177 ? 18.704 -5.934 -5.089 1.00 95.69 177 ARG A CA 1
ATOM 1391 C C . ARG A 1 177 ? 19.245 -6.456 -6.419 1.00 95.69 177 ARG A C 1
ATOM 1393 O O . ARG A 1 177 ? 20.421 -6.258 -6.690 1.00 95.69 177 ARG A O 1
ATOM 1400 N N . ALA A 1 178 ? 18.388 -7.028 -7.264 1.00 95.56 178 ALA A N 1
ATOM 1401 C CA . ALA A 1 178 ? 18.800 -7.543 -8.570 1.00 95.56 178 ALA A CA 1
ATOM 1402 C C . ALA A 1 178 ? 19.399 -6.444 -9.465 1.00 95.56 178 ALA A C 1
ATOM 1404 O O . ALA A 1 178 ? 20.434 -6.648 -10.095 1.00 95.56 178 ALA A O 1
ATOM 1405 N N . LYS A 1 179 ? 18.795 -5.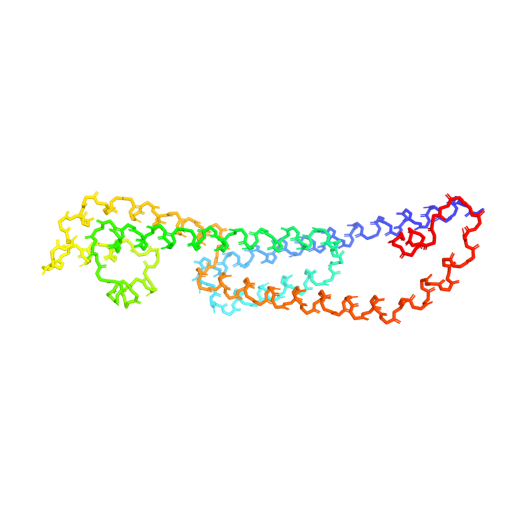246 -9.478 1.00 94.19 179 LYS A N 1
ATOM 1406 C CA . LYS A 1 179 ? 19.331 -4.090 -10.212 1.00 94.19 179 LYS A CA 1
ATOM 1407 C C . LYS A 1 179 ? 20.714 -3.691 -9.696 1.00 94.19 179 LYS A C 1
ATOM 1409 O O . LYS A 1 179 ? 21.604 -3.439 -10.499 1.00 94.19 179 LYS A O 1
ATOM 1414 N N . ARG A 1 180 ? 20.901 -3.664 -8.374 1.00 95.62 180 ARG A N 1
ATOM 1415 C CA . ARG A 1 180 ? 22.186 -3.341 -7.746 1.00 95.62 180 ARG A CA 1
ATOM 1416 C C . ARG A 1 180 ? 23.269 -4.358 -8.108 1.00 95.62 180 ARG A C 1
ATOM 1418 O O . ARG A 1 180 ? 24.330 -3.952 -8.562 1.00 95.62 180 ARG A O 1
ATOM 1425 N N . GLU A 1 181 ? 22.977 -5.649 -7.974 1.00 96.69 181 GLU A N 1
ATOM 1426 C CA . GLU A 1 181 ? 23.900 -6.732 -8.346 1.00 96.69 181 GLU A CA 1
ATOM 1427 C C . GLU A 1 181 ? 24.290 -6.650 -9.831 1.00 96.69 181 GLU A C 1
ATOM 1429 O O . GLU A 1 181 ? 25.464 -6.763 -10.178 1.00 96.69 181 GLU A O 1
ATOM 1434 N N . MET A 1 182 ? 23.322 -6.370 -10.712 1.00 96.44 182 MET A N 1
ATOM 1435 C CA . MET A 1 182 ? 23.572 -6.164 -12.139 1.00 96.44 182 MET A CA 1
ATOM 1436 C C . MET A 1 182 ? 24.486 -4.959 -12.398 1.00 96.44 182 MET A C 1
ATOM 1438 O O . MET A 1 182 ? 25.417 -5.061 -13.197 1.00 96.44 182 MET A O 1
ATOM 1442 N N . THR A 1 183 ? 24.247 -3.821 -11.743 1.00 94.94 183 THR A N 1
ATOM 1443 C CA . THR A 1 183 ? 25.088 -2.624 -11.891 1.00 94.94 183 THR A CA 1
ATOM 1444 C C . THR A 1 183 ? 26.511 -2.876 -11.389 1.00 94.94 183 THR A C 1
ATOM 1446 O O . THR A 1 183 ? 27.468 -2.559 -12.092 1.00 94.94 183 THR A O 1
ATOM 1449 N N . GLU A 1 184 ? 26.665 -3.500 -10.220 1.00 94.94 184 GLU A N 1
ATOM 1450 C CA . GLU A 1 184 ? 27.973 -3.817 -9.633 1.00 94.94 184 GLU A CA 1
ATOM 1451 C C . GLU A 1 184 ? 28.771 -4.790 -10.521 1.00 94.94 184 GLU A C 1
ATOM 1453 O O . GLU A 1 184 ? 29.957 -4.566 -10.775 1.00 94.94 184 GLU A O 1
ATOM 1458 N N . ALA A 1 185 ? 28.117 -5.811 -11.088 1.00 96.31 185 ALA A N 1
ATOM 1459 C CA . ALA A 1 185 ? 28.745 -6.750 -12.022 1.00 96.31 185 ALA A CA 1
ATOM 1460 C C . ALA A 1 185 ? 29.252 -6.074 -13.312 1.00 96.31 185 ALA A C 1
ATOM 1462 O O . ALA A 1 185 ? 30.242 -6.516 -13.899 1.00 96.31 185 ALA A O 1
ATOM 1463 N N . ASN A 1 186 ? 28.607 -4.985 -13.741 1.00 96.06 186 ASN A N 1
ATOM 1464 C CA . ASN A 1 186 ? 28.947 -4.254 -14.963 1.00 96.06 186 ASN A CA 1
ATOM 1465 C C . ASN A 1 186 ? 29.886 -3.056 -14.740 1.00 96.06 186 ASN A C 1
ATOM 1467 O O . ASN A 1 186 ? 30.260 -2.390 -15.706 1.00 96.06 186 ASN A O 1
ATOM 1471 N N . LEU A 1 187 ? 30.354 -2.800 -13.514 1.00 95.31 187 LEU A N 1
ATOM 1472 C CA . LEU A 1 187 ? 31.225 -1.654 -13.218 1.00 95.31 187 LEU A CA 1
ATOM 1473 C C . LEU A 1 187 ? 32.511 -1.635 -14.068 1.00 95.31 187 LEU A C 1
ATOM 1475 O O . LEU A 1 187 ? 32.973 -0.579 -14.498 1.00 95.31 187 LEU A O 1
ATOM 1479 N N . ARG A 1 188 ? 33.083 -2.806 -14.377 1.00 95.44 188 ARG A N 1
ATOM 1480 C CA . ARG A 1 188 ? 34.273 -2.905 -15.245 1.00 95.44 188 ARG A CA 1
ATOM 1481 C C . ARG A 1 188 ? 34.014 -2.391 -16.660 1.00 95.44 188 ARG A C 1
ATOM 1483 O O . ARG A 1 188 ? 34.902 -1.773 -17.246 1.00 95.44 188 ARG A O 1
ATOM 1490 N N . LEU A 1 189 ? 32.816 -2.637 -17.193 1.00 96.50 189 LEU A N 1
ATOM 1491 C CA . LEU A 1 189 ? 32.416 -2.137 -18.504 1.00 96.50 189 LEU A CA 1
ATOM 1492 C C . LEU A 1 189 ? 32.358 -0.608 -18.482 1.00 96.50 189 LEU A C 1
ATOM 1494 O O . LEU A 1 189 ? 32.993 0.020 -19.328 1.00 96.50 189 LEU A O 1
ATOM 1498 N N . VAL A 1 190 ? 31.702 -0.026 -17.474 1.00 96.19 190 VAL A N 1
ATOM 1499 C CA . VAL A 1 190 ? 31.623 1.434 -17.282 1.00 96.19 190 VAL A CA 1
ATOM 1500 C C . VAL A 1 190 ? 33.022 2.051 -17.247 1.00 96.19 190 VAL A C 1
ATOM 1502 O O . VAL A 1 190 ? 33.330 2.928 -18.049 1.00 96.19 190 VAL A O 1
ATOM 1505 N N . ILE A 1 191 ? 33.924 1.509 -16.421 1.00 95.19 191 ILE A N 1
ATOM 1506 C CA . ILE A 1 191 ? 35.320 1.969 -16.328 1.00 95.19 191 ILE A CA 1
ATOM 1507 C C . ILE A 1 191 ? 36.035 1.889 -17.688 1.00 95.19 191 ILE A C 1
ATOM 1509 O O . ILE A 1 191 ? 36.783 2.797 -18.054 1.00 95.19 191 ILE A O 1
ATOM 1513 N N . SER A 1 192 ? 35.835 0.807 -18.447 1.00 96.62 192 SER A N 1
ATOM 1514 C CA . SER A 1 192 ? 36.478 0.629 -19.757 1.00 96.62 192 SER A CA 1
ATOM 1515 C C . SER A 1 192 ? 36.006 1.648 -20.800 1.00 96.62 192 SER A C 1
ATOM 1517 O O . SER A 1 192 ? 36.796 2.066 -21.649 1.00 96.62 192 SER A O 1
ATOM 1519 N N . ILE A 1 193 ? 34.744 2.077 -20.715 1.00 95.31 193 ILE A N 1
ATOM 1520 C CA . ILE A 1 193 ? 34.167 3.109 -21.578 1.00 95.31 193 ILE A CA 1
ATOM 1521 C C . ILE A 1 193 ? 34.659 4.487 -21.122 1.00 95.31 193 ILE A C 1
ATOM 1523 O O . ILE A 1 193 ? 35.222 5.213 -21.939 1.00 95.31 193 ILE A O 1
ATOM 1527 N N . ALA A 1 194 ? 34.561 4.804 -19.826 1.00 94.44 194 ALA A N 1
ATOM 1528 C CA . ALA A 1 194 ? 34.972 6.084 -19.239 1.00 94.44 194 ALA A CA 1
ATOM 1529 C C . ALA A 1 194 ? 36.442 6.436 -19.530 1.00 94.44 194 ALA A C 1
ATOM 1531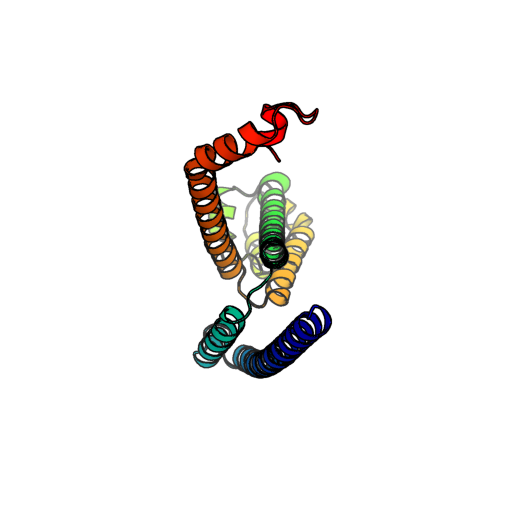 O O . ALA A 1 194 ? 36.767 7.585 -19.832 1.00 94.44 194 ALA A O 1
ATOM 1532 N N . LYS A 1 195 ? 37.340 5.437 -19.547 1.00 95.00 195 LYS A N 1
ATOM 1533 C CA . LYS A 1 195 ? 38.758 5.622 -19.912 1.00 95.00 195 LYS A CA 1
ATOM 1534 C C . LYS A 1 195 ? 38.967 6.261 -21.291 1.00 95.00 195 LYS A C 1
ATOM 1536 O O . LYS A 1 195 ? 39.976 6.925 -21.493 1.00 95.00 195 LYS A O 1
ATOM 1541 N N . LYS A 1 196 ? 38.037 6.097 -22.239 1.00 94.12 196 LYS A N 1
ATOM 1542 C CA . LYS A 1 196 ? 38.131 6.705 -23.581 1.00 94.12 196 LYS A CA 1
ATOM 1543 C C . LYS A 1 196 ? 37.837 8.212 -23.584 1.00 94.12 196 LYS A C 1
ATOM 1545 O O . LYS A 1 196 ? 38.110 8.878 -24.581 1.00 94.12 196 LYS A O 1
ATOM 1550 N N . TYR A 1 197 ? 37.284 8.748 -22.494 1.00 95.00 197 TYR A N 1
ATOM 1551 C CA . TYR A 1 197 ? 36.797 10.127 -22.393 1.00 95.00 197 TYR A CA 1
ATOM 1552 C C . TYR A 1 197 ? 37.582 10.988 -21.389 1.00 95.00 197 TYR A C 1
ATOM 1554 O O . TYR A 1 197 ? 37.244 12.154 -21.207 1.00 95.00 197 TYR A O 1
ATOM 1562 N N . THR A 1 198 ? 38.665 10.473 -20.793 1.00 90.31 198 THR A N 1
ATOM 1563 C CA . THR A 1 198 ? 39.435 11.154 -19.727 1.00 90.31 198 THR A CA 1
ATOM 1564 C C . THR A 1 198 ? 39.963 12.535 -20.110 1.00 90.31 198 THR A C 1
ATOM 1566 O O . THR A 1 198 ? 40.105 13.398 -19.256 1.00 90.31 198 THR A O 1
ATOM 1569 N N . ASN A 1 199 ? 40.242 12.767 -21.394 1.00 88.69 199 ASN A N 1
ATOM 1570 C CA . ASN A 1 199 ? 40.869 14.003 -21.871 1.00 88.69 199 ASN A CA 1
ATOM 1571 C C . ASN A 1 199 ? 39.854 15.035 -22.389 1.00 88.69 199 ASN A C 1
ATOM 1573 O O . ASN A 1 199 ? 40.217 15.915 -23.164 1.00 88.69 199 ASN A O 1
ATOM 1577 N N . ARG A 1 200 ? 38.575 14.920 -22.010 1.00 91.06 200 ARG A N 1
ATOM 1578 C CA . ARG A 1 200 ? 37.501 15.819 -22.473 1.00 91.06 200 ARG A CA 1
ATOM 1579 C C . ARG A 1 200 ? 37.065 16.863 -21.442 1.00 91.06 200 ARG A C 1
ATOM 1581 O O . ARG A 1 200 ? 36.000 17.447 -21.588 1.00 91.06 200 ARG A O 1
ATOM 1588 N N . GLY A 1 201 ? 37.889 17.107 -20.422 1.00 87.25 201 GLY A N 1
ATOM 1589 C CA . GLY A 1 201 ? 37.673 18.182 -19.447 1.00 87.25 201 GLY A CA 1
ATOM 1590 C C . GLY A 1 201 ? 36.787 17.824 -18.251 1.00 87.25 201 GLY A C 1
ATOM 1591 O O . GLY A 1 201 ? 36.512 18.705 -17.445 1.00 87.25 201 GLY A O 1
ATOM 1592 N N . LEU A 1 202 ? 36.379 16.559 -18.106 1.00 91.44 202 LEU A N 1
ATOM 1593 C CA . LEU A 1 202 ? 35.651 16.057 -16.936 1.00 91.44 202 LEU A CA 1
ATOM 1594 C C . LEU A 1 202 ? 36.540 15.112 -16.113 1.00 91.44 202 LEU A C 1
ATOM 1596 O O . LEU A 1 202 ? 37.357 14.378 -16.680 1.00 91.44 202 LEU A O 1
ATOM 1600 N N . GLN A 1 203 ? 36.402 15.124 -14.783 1.00 93.62 203 GLN A N 1
ATOM 1601 C CA . GLN A 1 203 ? 37.185 14.253 -13.908 1.00 93.62 203 GLN A CA 1
ATOM 1602 C C . GLN A 1 203 ? 36.824 12.781 -14.158 1.00 93.62 203 GLN A C 1
ATOM 1604 O O . GLN A 1 203 ? 35.676 12.432 -14.414 1.00 93.62 203 GLN A O 1
ATOM 1609 N N . PHE A 1 204 ? 37.804 11.879 -14.048 1.00 92.00 204 PHE A N 1
ATOM 1610 C CA . PHE A 1 204 ? 37.582 10.449 -14.292 1.00 92.00 204 PHE A CA 1
ATOM 1611 C C . PHE A 1 204 ? 36.520 9.819 -13.378 1.00 92.00 204 PHE A C 1
ATOM 1613 O O . PHE A 1 204 ? 35.817 8.912 -13.809 1.00 92.00 204 PHE A O 1
ATOM 1620 N N . LEU A 1 205 ? 36.395 10.295 -12.135 1.00 93.38 205 LEU A N 1
ATOM 1621 C CA . LEU A 1 205 ? 35.355 9.827 -11.218 1.00 93.38 205 LEU A CA 1
ATOM 1622 C C . LEU A 1 205 ? 33.964 10.274 -11.673 1.00 93.38 205 LEU A C 1
ATOM 1624 O O . LEU A 1 205 ? 33.057 9.448 -11.671 1.00 93.38 205 LEU A O 1
ATOM 1628 N N . ASP A 1 206 ? 33.820 11.514 -12.137 1.00 93.44 206 ASP A N 1
ATOM 1629 C CA . ASP A 1 206 ? 32.556 12.031 -12.673 1.00 93.44 206 ASP A CA 1
ATOM 1630 C C . ASP A 1 206 ? 32.138 11.249 -13.926 1.00 93.44 206 ASP A C 1
ATOM 1632 O O . ASP A 1 206 ? 30.995 10.829 -14.038 1.00 93.44 206 ASP A O 1
ATOM 1636 N N . LEU A 1 207 ? 33.091 10.923 -14.810 1.00 93.44 207 LEU A N 1
ATOM 1637 C CA . LEU A 1 207 ? 32.861 10.072 -15.989 1.00 93.44 207 LEU A CA 1
ATOM 1638 C C . LEU A 1 207 ? 32.421 8.633 -15.661 1.00 93.44 207 LEU A C 1
ATOM 1640 O O . LEU A 1 207 ? 31.964 7.929 -16.555 1.00 93.44 207 LEU A O 1
ATOM 1644 N N . ILE A 1 208 ? 32.648 8.153 -14.435 1.00 92.44 208 ILE A N 1
ATOM 1645 C CA . ILE A 1 208 ? 32.173 6.838 -13.972 1.00 92.44 208 ILE A CA 1
ATOM 1646 C C . ILE A 1 208 ? 30.789 6.955 -13.316 1.00 92.44 208 ILE A C 1
ATOM 1648 O O . ILE A 1 208 ? 30.059 5.964 -13.288 1.00 92.44 208 ILE A O 1
ATOM 1652 N N . GLN A 1 209 ? 30.467 8.112 -12.727 1.00 91.94 209 GLN A N 1
ATOM 1653 C CA . GLN A 1 209 ? 29.183 8.355 -12.062 1.00 91.94 209 GLN A CA 1
ATOM 1654 C C . GLN A 1 209 ? 28.053 8.641 -13.055 1.00 91.94 209 GLN A C 1
ATOM 1656 O O . GLN A 1 209 ? 26.940 8.165 -12.828 1.00 91.94 209 GLN A O 1
ATOM 1661 N N . GLU A 1 210 ? 28.344 9.406 -14.111 1.00 91.62 210 GLU A N 1
ATOM 1662 C CA . GLU A 1 210 ? 27.438 9.657 -15.245 1.00 91.62 210 GLU A CA 1
ATOM 1663 C C . GLU A 1 210 ? 27.214 8.396 -16.098 1.00 91.62 210 GLU A C 1
ATOM 1665 O O . GLU A 1 210 ? 26.041 8.110 -16.437 1.00 91.62 210 GLU A O 1
#

Secondary structure (DSSP, 8-state):
-HHHHHHHHHHHHHHHHHHHHHHHHHHHHHHHHHHHHHHHH-TTSHHHHHHHHHHHHHHHTS---HHHHHHHHHHHHHHHHHHHHHHHHHHIIIIIIT---HHHHHHHSTT-TT-THHHHHHHTS-STTHHHHHHHHHHHHHHHHHHHHHHHHHTS-HHHHHHHHHHHHHHHHHHHHHHHHHHHHTHHHHHHHHGGGTTSSS-TTHHHH-